Protein AF-A0A291T9F6-F1 (afdb_monomer)

Organism: NCBI:txid853

Secondary structure (DSSP, 8-state):
----------HHHHHHHHHHHHHHHHHHHHHHHHHS-----------S-SSSSS-------HHHHHHHHHHHHHTTGGGGSS-----HHHHHHHHHHHHHHHHHHHHHHHHHHHHHHHH-------------------------PBP---TTTS-S-----SHHHHHHHHHHHHHHHHHHHHHHTT---HHHHHHHHHHHHHHHHHHHHHHHTT----S-GGGGGGGBHHHHHHHHHHHHHHHHHHHHHHHHT-S-HHHHHHHHHHHHHHHGGGGGGS-HHHHHHHHHHHHHHHHHHH-

Radius of gyration: 32.36 Å; Cα contacts (8 Å, |Δi|>4): 191; chains: 1; bounding box: 63×80×89 Å

Foldseek 3Di:
DDDDDDDDDDPVVVVVLVVVVVVVVVVVVVVCCVVDPDDDDDDDDDDPPPPPPPDPDDDPDPVVVVVVVVVVVVVVVVVVPDDDDDDPVVVVVVVVVCCVPVVVVVVVVVVVVVVCVVPDDDDDDDDDDDDDDDDDDDDPPDVQPFDDADPVLLPDPPQDDALVSLQVCLVVLVVLLVVLVVCLVQDLQPVSNNSSLNNNVSSVVSNVVSVVNPHDRPDCPVVVLSRGPVSVQVSLLVSLVSNLVVLLVVLVPDDDLVVLQVSLVVSLVSCVVVVVVHDPVSVVSSVVSSVVSNVSSVD

Structure (mmCIF, N/CA/C/O backbone):
data_AF-A0A291T9F6-F1
#
_entry.id   AF-A0A291T9F6-F1
#
loop_
_atom_site.group_PDB
_atom_site.id
_atom_site.type_symbol
_atom_site.label_atom_id
_atom_site.label_alt_id
_atom_site.label_comp_id
_atom_site.label_asym_id
_atom_site.label_entity_id
_atom_site.label_seq_id
_atom_site.pdbx_PDB_ins_code
_atom_site.Cartn_x
_atom_site.Cartn_y
_atom_site.Cartn_z
_atom_site.occupancy
_atom_site.B_iso_or_equiv
_atom_site.auth_seq_id
_atom_site.auth_comp_id
_atom_site.auth_asym_id
_atom_site.auth_atom_id
_atom_site.pdbx_PDB_model_num
ATOM 1 N N . MET A 1 1 ? 27.509 -10.632 28.752 1.00 32.81 1 MET A N 1
ATOM 2 C CA . MET A 1 1 ? 26.623 -11.598 28.061 1.00 32.81 1 MET A CA 1
ATOM 3 C C . MET A 1 1 ? 25.246 -10.960 27.938 1.00 32.81 1 MET A C 1
ATOM 5 O O . MET A 1 1 ? 24.540 -10.896 28.931 1.00 32.81 1 MET A O 1
ATOM 9 N N . SER A 1 2 ? 24.908 -10.390 26.777 1.00 30.72 2 SER A N 1
ATOM 10 C CA . SER A 1 2 ? 23.603 -9.749 26.545 1.00 30.72 2 SER A CA 1
ATOM 11 C C . SER A 1 2 ? 22.837 -10.543 25.494 1.00 30.72 2 SER A C 1
ATOM 13 O O . SER A 1 2 ? 23.312 -10.746 24.377 1.00 30.72 2 SER A O 1
ATOM 15 N N . ASN A 1 3 ? 21.693 -11.072 25.912 1.00 32.09 3 ASN A N 1
ATOM 16 C CA . ASN A 1 3 ? 20.897 -12.059 25.200 1.00 32.09 3 ASN A CA 1
ATOM 17 C C . ASN A 1 3 ? 19.897 -11.319 24.288 1.00 32.09 3 ASN A C 1
ATOM 19 O O . ASN A 1 3 ? 18.849 -10.874 24.754 1.00 32.09 3 ASN A O 1
ATOM 23 N N . ARG A 1 4 ? 20.217 -11.142 22.997 1.00 33.34 4 ARG A N 1
ATOM 24 C CA . ARG A 1 4 ? 19.254 -10.628 22.003 1.00 33.34 4 ARG A CA 1
ATOM 25 C C . ARG A 1 4 ? 18.273 -11.740 21.641 1.00 33.34 4 ARG A C 1
ATOM 27 O O . ARG A 1 4 ? 18.600 -12.635 20.867 1.00 33.34 4 ARG A O 1
ATOM 34 N N . LYS A 1 5 ? 17.059 -11.676 22.187 1.00 34.59 5 LYS A N 1
ATOM 35 C CA . LYS A 1 5 ? 15.931 -12.479 21.704 1.00 34.59 5 LYS A CA 1
ATOM 36 C C . LYS A 1 5 ? 15.493 -11.929 20.346 1.00 34.59 5 LYS A C 1
ATOM 38 O O . LYS A 1 5 ? 15.009 -10.807 20.256 1.00 34.59 5 LYS A O 1
ATOM 43 N N . SER A 1 6 ? 15.695 -12.719 19.294 1.00 34.28 6 SER A N 1
ATOM 44 C CA . SER A 1 6 ? 15.151 -12.473 17.960 1.00 34.28 6 SER A CA 1
ATOM 45 C C . SER A 1 6 ? 13.622 -12.514 18.008 1.00 34.28 6 SER A C 1
ATOM 47 O O . SER A 1 6 ? 13.049 -13.531 18.408 1.00 34.28 6 SER A O 1
ATOM 49 N N . VAL A 1 7 ? 12.969 -11.437 17.581 1.00 39.59 7 VAL A N 1
ATOM 50 C CA . VAL A 1 7 ? 11.518 -11.397 17.374 1.00 39.59 7 VAL A CA 1
ATOM 51 C C . VAL A 1 7 ? 11.196 -12.306 16.187 1.00 39.59 7 VAL A C 1
ATOM 53 O O . VAL A 1 7 ? 11.646 -12.086 15.064 1.00 39.59 7 VAL A O 1
ATOM 56 N N . GLY A 1 8 ? 10.512 -13.413 16.467 1.00 36.56 8 GLY A N 1
ATOM 57 C CA . GLY A 1 8 ? 10.188 -14.438 15.484 1.00 36.56 8 GLY A CA 1
ATOM 58 C C . GLY A 1 8 ? 9.068 -13.985 14.555 1.00 36.56 8 GLY A C 1
ATOM 59 O O . GLY A 1 8 ? 7.906 -13.979 14.946 1.00 36.56 8 GLY A O 1
ATOM 60 N N . TYR A 1 9 ? 9.419 -13.680 13.307 1.00 44.88 9 TYR A N 1
ATOM 61 C CA . TYR A 1 9 ? 8.472 -13.540 12.203 1.00 44.88 9 TYR A CA 1
ATOM 62 C C . TYR A 1 9 ? 7.610 -14.806 12.047 1.00 44.88 9 TYR A C 1
ATOM 64 O O . TYR A 1 9 ? 8.097 -15.937 12.160 1.00 44.88 9 TYR A O 1
ATOM 72 N N . SER A 1 10 ? 6.319 -14.623 11.758 1.00 48.88 10 SER A N 1
ATOM 73 C CA . SER A 1 10 ? 5.355 -15.704 11.522 1.00 48.88 10 SER A CA 1
ATOM 74 C C . SER A 1 10 ? 5.827 -16.635 10.393 1.00 48.88 10 SER A C 1
ATOM 76 O O . SER A 1 10 ? 5.690 -16.339 9.204 1.00 48.88 10 SER A O 1
ATOM 78 N N . LYS A 1 11 ? 6.358 -17.812 10.765 1.00 45.53 11 LYS A N 1
ATOM 79 C CA . LYS A 1 11 ? 6.826 -18.882 9.854 1.00 45.53 11 LYS A CA 1
ATOM 80 C C . LYS A 1 11 ? 5.811 -19.255 8.765 1.00 45.53 11 LYS A C 1
ATOM 82 O O . LYS A 1 11 ? 6.211 -19.733 7.706 1.00 45.53 11 LYS A O 1
ATOM 87 N N . LYS A 1 12 ? 4.515 -19.029 9.008 1.00 40.22 12 LYS A N 1
ATOM 88 C CA . LYS A 1 12 ? 3.426 -19.379 8.086 1.00 40.22 12 LYS A CA 1
ATOM 89 C C . LYS A 1 12 ? 3.456 -18.555 6.789 1.00 40.22 12 LYS A C 1
ATOM 91 O O . LYS A 1 12 ? 3.168 -19.109 5.733 1.00 40.22 12 LYS A O 1
ATOM 96 N N . TYR A 1 13 ? 3.884 -17.290 6.832 1.00 43.53 13 TYR A N 1
ATOM 97 C CA . TYR A 1 13 ? 3.898 -16.414 5.649 1.00 43.53 13 TYR A CA 1
ATOM 98 C C . TYR A 1 13 ? 5.187 -16.492 4.838 1.00 43.53 13 TYR A C 1
ATOM 100 O O . TYR A 1 13 ? 5.120 -16.541 3.612 1.00 43.53 13 TYR A O 1
ATOM 108 N N . ALA A 1 14 ? 6.344 -16.661 5.487 1.00 48.78 14 ALA A N 1
ATOM 109 C CA . ALA A 1 14 ? 7.574 -17.025 4.779 1.00 48.78 14 ALA A CA 1
ATOM 110 C C . ALA A 1 14 ? 7.371 -18.300 3.939 1.00 48.78 14 ALA A C 1
ATOM 112 O O . ALA A 1 14 ? 7.944 -18.441 2.866 1.00 48.78 14 ALA A O 1
ATOM 113 N N . GLN A 1 15 ? 6.520 -19.223 4.396 1.00 42.22 15 GLN A N 1
ATOM 114 C CA . GLN A 1 15 ? 6.193 -20.455 3.685 1.00 42.22 15 GLN A CA 1
ATOM 115 C C . GLN A 1 15 ? 5.183 -20.256 2.537 1.00 42.22 15 GLN A C 1
ATOM 117 O O . GLN A 1 15 ? 5.317 -20.933 1.519 1.00 42.22 15 GLN A O 1
ATOM 122 N N . ALA A 1 16 ? 4.236 -19.317 2.662 1.00 42.31 16 ALA A N 1
ATOM 123 C CA . ALA A 1 16 ? 3.269 -18.966 1.615 1.00 42.31 16 ALA A CA 1
ATOM 124 C C . ALA A 1 16 ? 3.882 -18.096 0.497 1.00 42.31 16 ALA A C 1
ATOM 126 O O . ALA A 1 16 ? 3.656 -18.353 -0.681 1.00 42.31 16 ALA A O 1
ATOM 127 N N . MET A 1 17 ? 4.745 -17.132 0.837 1.00 47.38 17 MET A N 1
ATOM 128 C CA . MET A 1 17 ? 5.553 -16.415 -0.159 1.00 47.38 17 MET A CA 1
ATOM 129 C C . MET A 1 17 ? 6.528 -17.370 -0.846 1.00 47.38 17 MET A C 1
ATOM 131 O O . MET A 1 17 ? 6.585 -17.399 -2.067 1.00 47.38 17 MET A O 1
ATOM 135 N N . ARG A 1 18 ? 7.196 -18.263 -0.097 1.00 46.09 18 ARG A N 1
ATOM 136 C CA . ARG A 1 18 ? 8.013 -19.328 -0.702 1.00 46.09 18 ARG A CA 1
ATOM 137 C C . ARG A 1 18 ? 7.204 -20.277 -1.578 1.00 46.09 18 ARG A C 1
ATOM 139 O O . ARG A 1 18 ? 7.807 -20.868 -2.457 1.00 46.09 18 ARG A O 1
ATOM 146 N N . SER A 1 19 ? 5.905 -20.495 -1.361 1.00 39.97 19 SER A N 1
ATOM 147 C CA . SER A 1 19 ? 5.108 -21.377 -2.228 1.00 39.97 19 SER A CA 1
ATOM 148 C C . SER A 1 19 ? 4.647 -20.672 -3.503 1.00 39.97 19 SER A C 1
ATOM 150 O O . SER A 1 19 ? 4.639 -21.307 -4.556 1.00 39.97 19 SER A O 1
ATOM 152 N N . PHE A 1 20 ? 4.357 -19.370 -3.436 1.00 42.19 20 PHE A N 1
ATOM 153 C CA . PHE A 1 20 ? 4.064 -18.533 -4.603 1.00 42.19 20 PHE A CA 1
ATOM 154 C C . PHE A 1 20 ? 5.326 -18.285 -5.446 1.00 42.19 20 PHE A C 1
ATOM 156 O O . PHE A 1 20 ? 5.326 -18.470 -6.654 1.00 42.19 20 PHE A O 1
ATOM 163 N N . ASP A 1 21 ? 6.454 -17.998 -4.804 1.00 44.91 21 ASP A N 1
ATOM 164 C CA . ASP A 1 21 ? 7.756 -17.846 -5.458 1.00 44.91 21 ASP A CA 1
ATOM 165 C C . ASP A 1 21 ? 8.269 -19.191 -6.021 1.00 44.91 21 ASP A C 1
ATOM 167 O O . ASP A 1 21 ? 8.865 -19.279 -7.095 1.00 44.91 21 ASP A O 1
ATOM 171 N N . ARG A 1 22 ? 7.943 -20.313 -5.359 1.00 44.97 22 ARG A N 1
ATOM 172 C CA . ARG A 1 22 ? 8.247 -21.670 -5.851 1.00 44.97 22 ARG A CA 1
ATOM 173 C C . ARG A 1 22 ? 7.323 -22.126 -6.987 1.00 44.97 22 ARG A C 1
ATOM 175 O O . ARG A 1 22 ? 7.735 -22.955 -7.797 1.00 44.97 22 ARG A O 1
ATOM 182 N N . SER A 1 23 ? 6.097 -21.606 -7.079 1.00 38.00 23 SER A N 1
ATOM 183 C CA . SER A 1 23 ? 5.230 -21.831 -8.244 1.00 38.00 23 SER A CA 1
ATOM 184 C C . SER A 1 23 ? 5.693 -20.992 -9.440 1.00 38.00 23 SER A C 1
ATOM 186 O O . SER A 1 23 ? 5.748 -21.522 -10.547 1.00 38.00 23 SER A O 1
ATOM 188 N N . VAL A 1 24 ? 6.153 -19.759 -9.203 1.00 47.25 24 VAL A N 1
ATOM 189 C CA . VAL A 1 24 ? 6.764 -18.873 -10.208 1.00 47.25 24 VAL A CA 1
ATOM 190 C C . VAL A 1 24 ? 8.090 -19.434 -10.722 1.00 47.25 24 VAL A C 1
ATOM 192 O O . VAL A 1 24 ? 8.273 -19.553 -11.925 1.00 47.25 24 VAL A O 1
ATOM 195 N N . THR A 1 25 ? 8.993 -19.892 -9.854 1.00 48.06 25 THR A N 1
ATOM 196 C CA . THR A 1 25 ? 10.238 -20.548 -10.299 1.00 48.06 25 THR A CA 1
ATOM 197 C C . THR A 1 25 ? 9.986 -21.862 -11.040 1.00 48.06 25 THR A C 1
ATOM 199 O O . THR A 1 25 ? 10.778 -22.240 -11.898 1.00 48.06 25 THR A O 1
ATOM 202 N N . ARG A 1 26 ? 8.887 -22.582 -10.769 1.00 46.06 26 ARG A N 1
ATOM 203 C CA . ARG A 1 26 ? 8.502 -23.764 -11.562 1.00 46.06 26 ARG A CA 1
ATOM 204 C C . ARG A 1 26 ? 7.979 -23.385 -12.943 1.00 46.06 26 ARG A C 1
ATOM 206 O O . ARG A 1 26 ? 8.319 -24.078 -13.896 1.00 46.06 26 ARG A O 1
ATOM 213 N N . THR A 1 27 ? 7.201 -22.312 -13.074 1.00 47.72 27 THR A N 1
ATOM 214 C CA . THR A 1 27 ? 6.701 -21.857 -14.379 1.00 47.72 27 THR A CA 1
ATOM 215 C C . THR A 1 27 ? 7.793 -21.188 -15.204 1.00 47.72 27 THR A C 1
ATOM 217 O O . THR A 1 27 ? 7.903 -21.494 -16.387 1.00 47.72 27 THR A O 1
ATOM 220 N N . THR A 1 28 ? 8.671 -20.380 -14.607 1.00 46.59 28 THR A N 1
ATOM 221 C CA . THR A 1 28 ? 9.828 -19.805 -15.312 1.00 46.59 28 THR A CA 1
ATOM 222 C C . THR A 1 28 ? 10.814 -20.889 -15.735 1.00 46.59 28 THR A C 1
ATOM 224 O O . THR A 1 28 ? 11.205 -20.916 -16.895 1.00 46.59 28 THR A O 1
ATOM 227 N N . ASN A 1 29 ? 11.134 -21.869 -14.881 1.00 43.53 29 ASN A N 1
ATOM 228 C CA . ASN A 1 29 ? 11.984 -22.997 -15.283 1.00 43.53 29 ASN A CA 1
ATOM 229 C C . ASN A 1 29 ? 11.313 -23.924 -16.311 1.00 43.53 29 ASN A C 1
ATOM 231 O O . ASN A 1 29 ? 12.016 -24.510 -17.132 1.00 43.53 29 ASN A O 1
ATOM 235 N N . ALA A 1 30 ? 9.983 -24.076 -16.292 1.00 46.09 30 ALA A N 1
ATOM 236 C CA . ALA A 1 30 ? 9.250 -24.858 -17.291 1.00 46.09 30 ALA A CA 1
ATOM 237 C C . ALA A 1 30 ? 9.203 -24.153 -18.653 1.00 46.09 30 ALA A C 1
ATOM 239 O O . ALA A 1 30 ? 9.422 -24.802 -19.671 1.00 46.09 30 ALA A O 1
ATOM 240 N N . VAL A 1 31 ? 8.995 -22.834 -18.676 1.00 47.09 31 VAL A N 1
ATOM 241 C CA . VAL A 1 31 ? 9.019 -22.021 -19.902 1.00 47.09 31 VAL A CA 1
ATOM 242 C C . VAL A 1 31 ? 10.440 -21.921 -20.451 1.00 47.09 31 VAL A C 1
ATOM 244 O O . VAL A 1 31 ? 10.635 -22.131 -21.642 1.00 47.09 31 VAL A O 1
ATOM 247 N N . SER A 1 32 ? 11.449 -21.724 -19.600 1.00 44.03 32 SER A N 1
ATOM 248 C CA . SER A 1 32 ? 12.857 -21.755 -20.008 1.00 44.03 32 SER A CA 1
ATOM 249 C C . SER A 1 32 ? 13.277 -23.138 -20.516 1.00 44.03 32 SER A C 1
ATOM 251 O O . SER A 1 32 ? 13.991 -23.230 -21.505 1.00 44.03 32 SER A O 1
ATOM 253 N N . ARG A 1 33 ? 12.795 -24.242 -19.925 1.00 45.50 33 ARG A N 1
ATOM 254 C CA . ARG A 1 33 ? 13.038 -25.598 -20.457 1.00 45.50 33 ARG A CA 1
ATOM 255 C C . ARG A 1 33 ? 12.290 -25.890 -21.758 1.00 45.50 33 ARG A C 1
ATOM 257 O O . ARG A 1 33 ? 12.830 -26.613 -22.587 1.00 45.50 33 ARG A O 1
ATOM 264 N N . ALA A 1 34 ? 11.081 -25.360 -21.933 1.00 48.44 34 ALA A N 1
ATOM 265 C CA . ALA A 1 34 ? 10.293 -25.528 -23.153 1.00 48.44 34 ALA A CA 1
ATOM 266 C C . ALA A 1 34 ? 10.816 -24.658 -24.310 1.00 48.44 34 ALA A C 1
ATOM 268 O O . ALA A 1 34 ? 10.765 -25.085 -25.458 1.00 48.44 34 ALA A O 1
ATOM 269 N N . ALA A 1 35 ? 11.362 -23.475 -24.011 1.00 47.47 35 ALA A N 1
ATOM 270 C CA . ALA A 1 35 ? 11.955 -22.568 -24.994 1.00 47.47 35 ALA A CA 1
ATOM 271 C C . ALA A 1 35 ? 13.423 -22.899 -25.332 1.00 47.47 35 ALA A C 1
ATOM 273 O O . ALA A 1 35 ? 13.875 -22.567 -26.423 1.00 47.47 35 ALA A O 1
ATOM 274 N N . PHE A 1 36 ? 14.161 -23.562 -24.430 1.00 47.88 36 PHE A N 1
ATOM 275 C CA . PHE A 1 36 ? 15.601 -23.842 -24.580 1.00 47.88 36 PHE A CA 1
ATOM 276 C C . PHE A 1 36 ? 15.967 -25.331 -24.416 1.00 47.88 36 PHE A C 1
ATOM 278 O O . PHE A 1 36 ? 17.047 -25.680 -23.932 1.00 47.88 36 PHE A O 1
ATOM 285 N N . GLY A 1 37 ? 15.071 -26.242 -24.800 1.00 35.97 37 GLY A N 1
ATOM 286 C CA . GLY A 1 37 ? 15.359 -27.676 -24.819 1.00 35.97 37 GLY A CA 1
ATOM 287 C C . GLY A 1 37 ? 16.467 -28.037 -25.821 1.00 35.97 37 GLY A C 1
ATOM 288 O O . GLY A 1 37 ? 16.267 -27.879 -27.018 1.00 35.97 37 GLY A O 1
ATOM 289 N N . GLN A 1 38 ? 17.566 -28.610 -25.300 1.00 37.59 38 GLN A N 1
ATOM 290 C CA . GLN A 1 38 ? 18.834 -29.043 -25.940 1.00 37.59 38 GLN A CA 1
ATOM 291 C C . GLN A 1 38 ? 19.902 -27.931 -26.047 1.00 37.59 38 GLN A C 1
ATOM 293 O O . GLN A 1 38 ? 19.676 -26.905 -26.659 1.00 37.59 38 GLN A O 1
ATOM 298 N N . THR A 1 39 ? 21.122 -28.034 -25.502 1.00 32.03 39 THR A N 1
ATOM 299 C CA . THR A 1 39 ? 22.017 -29.185 -25.276 1.00 32.03 39 THR A CA 1
ATOM 300 C C . THR A 1 39 ? 22.958 -28.929 -24.084 1.00 32.03 39 THR A C 1
ATOM 302 O O . THR A 1 39 ? 23.381 -27.807 -23.821 1.00 32.03 39 THR A O 1
ATOM 305 N N . LYS A 1 40 ? 23.345 -30.005 -23.384 1.00 43.84 40 LYS A N 1
ATOM 306 C CA . LYS A 1 40 ? 24.451 -30.020 -22.412 1.00 43.84 40 LYS A CA 1
ATOM 307 C C . LYS A 1 40 ? 25.773 -29.602 -23.072 1.00 43.84 40 LYS A C 1
ATOM 309 O O . LYS A 1 40 ? 26.217 -30.274 -23.999 1.00 43.84 40 LYS A O 1
ATOM 314 N N . ARG A 1 41 ? 26.492 -28.648 -22.474 1.00 30.78 41 ARG A N 1
ATOM 315 C CA . ARG A 1 41 ? 27.963 -28.686 -22.386 1.00 30.78 41 ARG A CA 1
ATOM 316 C C . ARG A 1 41 ? 28.438 -27.783 -21.251 1.00 30.78 41 ARG A C 1
ATOM 318 O O . ARG A 1 41 ? 28.181 -26.586 -21.257 1.00 30.78 41 ARG A O 1
ATOM 325 N N . GLY A 1 42 ? 29.095 -28.376 -20.258 1.00 41.31 42 GLY A N 1
ATOM 326 C CA . GLY A 1 42 ? 29.762 -27.620 -19.207 1.00 41.31 42 GLY A CA 1
ATOM 327 C C . GLY A 1 42 ? 30.946 -26.842 -19.772 1.00 41.31 42 GLY A C 1
ATOM 328 O O . GLY A 1 42 ? 31.688 -27.375 -20.597 1.00 41.31 42 GLY A O 1
ATOM 329 N N . ARG A 1 43 ? 31.135 -25.601 -19.313 1.00 29.77 43 ARG A N 1
ATOM 330 C CA . ARG A 1 43 ? 32.436 -24.931 -19.341 1.00 29.77 43 ARG A CA 1
ATOM 331 C C . ARG A 1 43 ? 32.489 -23.788 -18.322 1.00 29.77 43 ARG A C 1
ATOM 333 O O . ARG A 1 43 ? 31.751 -22.820 -18.413 1.00 29.77 43 ARG A O 1
ATOM 340 N N . THR A 1 44 ? 33.330 -24.024 -17.323 1.00 31.39 44 THR A N 1
ATOM 341 C CA . THR A 1 44 ? 34.298 -23.136 -16.666 1.00 31.39 44 THR A CA 1
ATOM 342 C C . THR A 1 44 ? 34.014 -21.629 -16.605 1.00 31.39 44 THR A C 1
ATOM 344 O O . THR A 1 44 ? 33.983 -20.947 -17.624 1.00 31.39 44 THR A O 1
ATOM 347 N N . ARG A 1 45 ? 33.960 -21.118 -15.363 1.00 36.88 45 ARG A N 1
ATOM 348 C CA . ARG A 1 45 ? 34.206 -19.718 -14.972 1.00 36.88 45 ARG A CA 1
ATOM 349 C C . ARG A 1 45 ? 35.377 -19.135 -15.778 1.00 36.88 45 ARG A C 1
ATOM 351 O O . ARG A 1 45 ? 36.483 -19.664 -15.695 1.00 36.88 45 ARG A O 1
ATOM 358 N N . GLN A 1 46 ? 35.140 -18.046 -16.501 1.00 33.62 46 GLN A N 1
ATOM 359 C CA . GLN A 1 46 ? 36.191 -17.157 -16.990 1.00 33.62 46 GLN A CA 1
ATOM 360 C C . GLN A 1 46 ? 35.892 -15.737 -16.517 1.00 33.62 46 GLN A C 1
ATOM 362 O O . GLN A 1 46 ? 34.783 -15.233 -16.696 1.00 33.62 46 GLN A O 1
ATOM 367 N N . ASP A 1 47 ? 36.898 -15.147 -15.875 1.00 29.22 47 ASP A N 1
ATOM 368 C CA . ASP A 1 47 ? 36.969 -13.753 -15.460 1.00 29.22 47 ASP A CA 1
ATOM 369 C C . ASP A 1 47 ? 36.754 -12.806 -16.647 1.00 29.22 47 ASP A C 1
ATOM 371 O O . ASP A 1 47 ? 37.509 -12.805 -17.620 1.00 29.22 47 ASP A O 1
ATOM 375 N N . LEU A 1 48 ? 35.740 -11.951 -16.535 1.00 34.72 48 LEU A N 1
ATOM 376 C CA . LEU A 1 48 ? 35.535 -10.784 -17.390 1.00 34.72 48 LEU A CA 1
ATOM 377 C C . LEU A 1 48 ? 36.260 -9.579 -16.776 1.00 34.72 48 LEU A C 1
ATOM 379 O O . LEU A 1 48 ? 35.639 -8.647 -16.279 1.00 34.72 48 LEU A O 1
ATOM 383 N N . SER A 1 49 ? 37.592 -9.600 -16.797 1.00 31.53 49 SER A N 1
ATOM 384 C CA . SER A 1 49 ? 38.417 -8.423 -16.474 1.00 31.53 49 SER A CA 1
ATOM 385 C C . SER A 1 49 ? 39.392 -8.032 -17.591 1.00 31.53 49 SER A C 1
ATOM 387 O O . SER A 1 49 ? 40.160 -7.091 -17.431 1.00 31.53 49 SER A O 1
ATOM 389 N N . ALA A 1 50 ? 39.326 -8.677 -18.763 1.00 32.88 50 ALA A N 1
ATOM 390 C CA . ALA A 1 50 ? 40.293 -8.471 -19.850 1.00 32.88 50 ALA A CA 1
ATOM 391 C C . ALA A 1 50 ? 39.684 -8.071 -21.212 1.00 32.88 50 ALA A C 1
ATOM 393 O O . ALA A 1 50 ? 40.342 -8.207 -22.239 1.00 32.88 50 ALA A O 1
ATOM 394 N N . ALA A 1 51 ? 38.445 -7.562 -21.252 1.00 33.06 51 ALA A N 1
ATOM 395 C CA . ALA A 1 51 ? 37.783 -7.154 -22.503 1.00 33.06 51 ALA A CA 1
ATOM 396 C C . ALA A 1 51 ? 37.175 -5.736 -22.466 1.00 33.06 51 ALA A C 1
ATOM 398 O O . ALA A 1 51 ? 36.231 -5.447 -23.193 1.00 33.06 51 ALA A O 1
ATOM 399 N N . SER A 1 52 ? 37.727 -4.836 -21.644 1.00 33.25 52 SER A N 1
ATOM 400 C CA . SER A 1 52 ? 37.324 -3.418 -21.565 1.00 33.25 52 SER A CA 1
ATOM 401 C C . SER A 1 52 ? 38.395 -2.466 -22.123 1.00 33.25 52 SER A C 1
ATOM 403 O O . SER A 1 52 ? 38.594 -1.375 -21.599 1.00 33.25 52 SER A O 1
ATOM 405 N N . GLY A 1 53 ? 39.139 -2.896 -23.148 1.00 33.53 53 GLY A N 1
ATOM 406 C CA . GLY A 1 53 ? 40.318 -2.165 -23.634 1.00 33.53 53 GLY A CA 1
ATOM 407 C C . GLY A 1 53 ? 40.268 -1.647 -25.071 1.00 33.53 53 GLY A C 1
ATOM 408 O O . GLY A 1 53 ? 41.262 -1.077 -25.505 1.00 33.53 53 GLY A O 1
ATOM 409 N N . ASN A 1 54 ? 39.197 -1.867 -25.850 1.00 38.09 54 ASN A N 1
ATOM 410 C CA . ASN A 1 54 ? 39.295 -1.603 -27.296 1.00 38.09 54 ASN A CA 1
ATOM 411 C C . ASN A 1 54 ? 38.015 -1.153 -28.024 1.00 38.09 54 ASN A C 1
ATOM 413 O O . ASN A 1 54 ? 37.809 -1.500 -29.183 1.00 38.09 54 ASN A O 1
ATOM 417 N N . LEU A 1 55 ? 37.170 -0.343 -27.381 1.00 35.59 55 LEU A N 1
ATOM 418 C CA . LEU A 1 55 ? 36.120 0.399 -28.096 1.00 35.59 55 LEU A CA 1
ATOM 419 C C . LEU A 1 55 ? 36.044 1.868 -27.652 1.00 35.59 55 LEU A C 1
ATOM 421 O O . LEU A 1 55 ? 34.974 2.437 -27.492 1.00 35.59 55 LEU A O 1
ATOM 425 N N . GLU A 1 56 ? 37.202 2.493 -27.471 1.00 39.12 56 GLU A N 1
ATOM 426 C CA . GLU A 1 56 ? 37.332 3.949 -27.420 1.00 39.12 56 GLU A CA 1
ATOM 427 C C . GLU A 1 56 ? 38.359 4.366 -28.464 1.00 39.12 56 GLU A C 1
ATOM 429 O O . GLU A 1 56 ? 39.549 4.474 -28.182 1.00 39.12 56 GLU A O 1
ATOM 434 N N . ARG A 1 57 ? 37.910 4.541 -29.708 1.00 40.34 57 ARG A N 1
ATOM 435 C CA . ARG A 1 57 ? 38.611 5.319 -30.738 1.00 40.34 57 ARG A CA 1
ATOM 436 C C . ARG A 1 57 ? 37.719 5.433 -31.964 1.00 40.34 57 ARG A C 1
ATOM 438 O O . ARG A 1 57 ? 37.779 4.586 -32.834 1.00 40.34 57 ARG A O 1
ATOM 445 N N . THR A 1 58 ? 36.893 6.474 -31.982 1.00 40.75 58 THR A N 1
ATOM 446 C CA . THR A 1 58 ? 36.704 7.406 -33.114 1.00 40.75 58 THR A CA 1
ATOM 447 C C . THR A 1 58 ? 35.668 8.456 -32.702 1.00 40.75 58 THR A C 1
ATOM 449 O O . THR A 1 58 ? 34.551 8.487 -33.207 1.00 40.75 58 THR A O 1
ATOM 452 N N . SER A 1 59 ? 36.018 9.332 -31.763 1.00 40.00 59 SER A N 1
ATOM 453 C CA . SER A 1 59 ? 35.328 10.616 -31.617 1.00 40.00 59 SER A CA 1
ATOM 454 C C . SER A 1 59 ? 36.387 11.705 -31.699 1.00 40.00 59 SER A C 1
ATOM 456 O O . SER A 1 59 ? 37.242 11.810 -30.816 1.00 40.00 59 SER A O 1
ATOM 458 N N . LEU A 1 60 ? 36.380 12.455 -32.803 1.00 43.66 60 LEU A N 1
ATOM 459 C CA . LEU A 1 60 ? 37.265 13.597 -33.018 1.00 43.66 60 LEU A CA 1
ATOM 460 C C . LEU A 1 60 ? 37.110 14.556 -31.832 1.00 43.66 60 LEU A C 1
ATOM 462 O O . LEU A 1 60 ? 36.004 14.957 -31.474 1.00 43.66 60 LEU A O 1
ATOM 466 N N . THR A 1 61 ? 38.225 14.869 -31.181 1.00 54.22 61 THR A N 1
ATOM 467 C CA . THR A 1 61 ? 38.231 15.710 -29.981 1.00 54.22 61 THR A CA 1
ATOM 468 C C . THR A 1 61 ? 37.847 17.143 -30.346 1.00 54.22 61 THR A C 1
ATOM 470 O O . THR A 1 61 ? 38.212 17.630 -31.414 1.00 54.22 61 THR A O 1
ATOM 473 N N . ASN A 1 62 ? 37.145 17.846 -29.448 1.00 52.00 62 ASN A N 1
ATOM 474 C CA . ASN A 1 62 ? 36.620 19.211 -29.646 1.00 52.00 62 ASN A CA 1
ATOM 475 C C . ASN A 1 62 ? 37.629 20.222 -30.235 1.00 52.00 62 ASN A C 1
ATOM 477 O O . ASN A 1 62 ? 37.230 21.194 -30.866 1.00 52.00 62 ASN A O 1
ATOM 481 N N . LYS A 1 63 ? 38.939 19.982 -30.097 1.00 49.28 63 LYS A N 1
ATOM 482 C CA . LYS A 1 63 ? 40.001 20.807 -30.693 1.00 49.28 63 LYS A CA 1
ATOM 483 C C . LYS A 1 63 ? 40.105 20.658 -32.223 1.00 49.28 63 LYS A C 1
ATOM 485 O O . LYS A 1 63 ? 40.419 21.631 -32.899 1.00 49.28 63 LYS A O 1
ATOM 490 N N . GLN A 1 64 ? 39.793 19.484 -32.777 1.00 51.03 64 GLN A N 1
ATOM 491 C CA . GLN A 1 64 ? 39.762 19.233 -34.226 1.00 51.03 64 GLN A CA 1
ATOM 492 C C . GLN A 1 64 ? 38.494 19.795 -34.888 1.00 51.03 64 GLN A C 1
ATOM 494 O O . GLN A 1 64 ? 38.552 20.248 -36.029 1.00 51.03 64 GLN A O 1
ATOM 499 N N . LEU A 1 65 ? 37.379 19.856 -34.150 1.00 52.28 65 LEU A N 1
ATOM 500 C CA . LEU A 1 65 ? 36.142 20.499 -34.606 1.00 52.28 65 LEU A CA 1
ATOM 501 C C . LEU A 1 65 ? 36.313 22.028 -34.708 1.00 52.28 65 LEU A C 1
ATOM 503 O O . LEU A 1 65 ? 35.953 22.627 -35.719 1.00 52.28 65 LEU A O 1
ATOM 507 N N . ILE A 1 66 ? 36.954 22.648 -33.708 1.00 52.16 66 ILE A N 1
ATOM 508 C CA . ILE A 1 66 ? 37.228 24.096 -33.677 1.00 52.16 66 ILE A CA 1
ATOM 509 C C . ILE A 1 66 ? 38.193 24.510 -34.798 1.00 52.16 66 ILE A C 1
ATOM 511 O O . ILE A 1 66 ? 37.960 25.523 -35.452 1.00 52.16 66 ILE A O 1
ATOM 515 N N . ALA A 1 67 ? 39.223 23.706 -35.090 1.00 48.38 67 ALA A N 1
ATOM 516 C CA . ALA A 1 67 ? 40.138 23.977 -36.200 1.00 48.38 67 ALA A CA 1
ATOM 517 C C . ALA A 1 67 ? 39.426 23.983 -37.571 1.00 48.38 67 ALA A C 1
ATOM 519 O O . ALA A 1 67 ? 39.750 24.812 -38.418 1.00 48.38 67 ALA A O 1
ATOM 520 N N . SER A 1 68 ? 38.414 23.129 -37.776 1.00 51.12 68 SER A N 1
ATOM 521 C CA . SER A 1 68 ? 37.626 23.116 -39.022 1.00 51.12 68 SER A CA 1
ATOM 522 C C . SER A 1 68 ? 36.671 24.313 -39.153 1.00 51.12 68 SER A C 1
ATOM 524 O O . SER A 1 68 ? 36.528 24.868 -40.242 1.00 51.12 68 SER A O 1
ATOM 526 N N . CYS A 1 69 ? 36.089 24.782 -38.042 1.00 50.91 69 CYS A N 1
ATOM 527 C CA . CYS A 1 69 ? 35.211 25.956 -38.032 1.00 50.91 69 CYS A CA 1
ATOM 528 C C . CYS A 1 69 ? 35.972 27.267 -38.294 1.00 50.91 69 CYS A C 1
ATOM 530 O O . CYS A 1 69 ? 35.432 28.171 -38.926 1.00 50.91 69 CYS A O 1
ATOM 532 N N . VAL A 1 70 ? 37.232 27.369 -37.857 1.00 51.50 70 VAL A N 1
ATOM 533 C CA . VAL A 1 70 ? 38.064 28.562 -38.093 1.00 51.50 70 VAL A CA 1
ATOM 534 C C . VAL A 1 70 ? 38.506 28.657 -39.560 1.00 51.50 70 VAL A C 1
ATOM 536 O O . VAL A 1 70 ? 38.492 29.746 -40.126 1.00 51.50 70 VAL A O 1
ATOM 539 N N . VAL A 1 71 ? 38.807 27.534 -40.223 1.00 50.06 71 VAL A N 1
ATOM 540 C CA . VAL A 1 71 ? 39.173 27.524 -41.655 1.00 50.06 71 VAL A CA 1
ATOM 541 C C . VAL A 1 71 ? 37.973 27.862 -42.558 1.00 50.06 71 VAL A C 1
ATOM 543 O O . VAL A 1 71 ? 38.146 28.521 -43.580 1.00 50.06 71 VAL A O 1
ATOM 546 N N . GLY A 1 72 ? 36.747 27.501 -42.157 1.00 48.00 72 GLY A N 1
ATOM 547 C CA . GLY A 1 72 ? 35.519 27.849 -42.889 1.00 48.00 72 GLY A CA 1
ATOM 548 C C . GLY A 1 72 ? 35.068 29.311 -42.747 1.00 48.00 72 GLY A C 1
ATOM 549 O O . GLY A 1 72 ? 34.391 29.825 -43.634 1.00 48.00 72 GLY A O 1
ATOM 550 N N . ALA A 1 73 ? 35.459 29.999 -41.669 1.00 47.66 73 ALA A N 1
ATOM 551 C CA . ALA A 1 73 ? 35.054 31.385 -41.404 1.00 47.66 73 ALA A CA 1
ATOM 552 C C . ALA A 1 73 ? 35.990 32.445 -42.019 1.00 47.66 73 ALA A C 1
ATOM 554 O O . ALA A 1 73 ? 35.587 33.596 -42.172 1.00 47.66 73 ALA A O 1
ATOM 555 N N . ILE A 1 74 ? 37.227 32.080 -42.378 1.00 49.19 74 ILE A N 1
ATOM 556 C CA . ILE A 1 74 ? 38.235 33.037 -42.874 1.00 49.19 74 ILE A CA 1
ATOM 557 C C . ILE A 1 74 ? 38.178 33.210 -44.403 1.00 49.19 74 ILE A C 1
ATOM 559 O O . ILE A 1 74 ? 38.600 34.238 -44.925 1.00 49.19 74 ILE A O 1
ATOM 563 N N . LEU A 1 75 ? 37.606 32.260 -45.149 1.00 47.69 75 LEU A N 1
ATOM 564 C CA . LEU A 1 75 ? 37.563 32.371 -46.612 1.00 47.69 75 LEU A CA 1
ATOM 565 C C . LEU A 1 75 ? 36.604 33.460 -47.150 1.00 47.69 75 LEU A C 1
ATOM 567 O O . LEU A 1 75 ? 36.956 34.088 -48.146 1.00 47.69 75 LEU A O 1
ATOM 571 N N . PRO A 1 76 ? 35.457 33.774 -46.511 1.00 50.56 76 PRO A N 1
ATOM 572 C CA . PRO A 1 76 ? 34.601 34.868 -46.979 1.00 50.56 76 PRO A CA 1
ATOM 573 C C . PRO A 1 76 ? 35.108 36.269 -46.602 1.00 50.56 76 PRO A C 1
ATOM 575 O O . PRO A 1 76 ? 34.779 37.238 -47.282 1.00 50.56 76 PRO A O 1
ATOM 578 N N . THR A 1 77 ? 35.907 36.413 -45.537 1.00 47.41 77 THR A N 1
ATOM 579 C CA . THR A 1 77 ? 36.355 37.737 -45.059 1.00 47.41 77 THR A CA 1
ATOM 580 C C . THR A 1 77 ? 37.543 38.293 -45.842 1.00 47.41 77 THR A C 1
ATOM 582 O O . THR A 1 77 ? 37.753 39.505 -45.848 1.00 47.41 77 THR A O 1
ATOM 585 N N . MET A 1 78 ? 38.267 37.450 -46.586 1.00 47.53 78 MET A N 1
ATOM 586 C CA . MET A 1 78 ? 39.373 37.891 -47.445 1.00 47.53 78 MET A CA 1
ATOM 587 C C . MET A 1 78 ? 38.913 38.478 -48.793 1.00 47.53 78 MET A C 1
ATOM 589 O O . MET A 1 78 ? 39.721 39.084 -49.489 1.00 47.53 78 MET A O 1
ATOM 593 N N . CYS A 1 79 ? 37.625 38.390 -49.149 1.00 45.75 79 CYS A N 1
ATOM 594 C CA . CYS A 1 79 ? 37.079 39.053 -50.345 1.00 45.75 79 CYS A CA 1
ATOM 595 C C . CYS A 1 79 ? 36.689 40.528 -50.130 1.00 45.75 79 CYS A C 1
ATOM 597 O O . CYS A 1 79 ? 36.292 41.183 -51.089 1.00 45.75 79 CYS A O 1
ATOM 599 N N . LEU A 1 80 ? 36.814 41.072 -48.912 1.00 50.56 80 LEU A N 1
ATOM 600 C CA . LEU A 1 80 ? 36.501 42.481 -48.619 1.00 50.56 80 LEU A CA 1
ATOM 601 C C . LEU A 1 80 ? 37.729 43.403 -48.543 1.00 50.56 80 LEU A C 1
ATOM 603 O O . LEU A 1 80 ? 37.570 44.615 -48.435 1.00 50.56 80 LEU A O 1
ATOM 607 N N . VAL A 1 81 ? 38.948 42.870 -48.661 1.00 50.25 81 VAL A N 1
ATOM 608 C CA . VAL A 1 81 ? 40.183 43.672 -48.746 1.00 50.25 81 VAL A CA 1
ATOM 609 C C . VAL A 1 81 ? 40.757 43.532 -50.153 1.00 50.25 81 VAL A C 1
ATOM 611 O O . VAL A 1 81 ? 41.793 42.922 -50.392 1.00 50.25 81 VAL A O 1
ATOM 614 N N . GLY A 1 82 ? 40.008 44.055 -51.117 1.00 41.81 82 GLY A N 1
ATOM 615 C CA . GLY A 1 82 ? 40.311 43.947 -52.538 1.00 41.81 82 GLY A CA 1
ATOM 616 C C . GLY A 1 82 ? 39.648 45.060 -53.334 1.00 41.81 82 GLY A C 1
ATOM 617 O O . GLY A 1 82 ? 38.848 44.779 -54.207 1.00 41.81 82 GLY A O 1
ATOM 618 N N . LYS A 1 83 ? 39.981 46.303 -52.970 1.00 40.72 83 LYS A N 1
ATOM 619 C CA . LYS A 1 83 ? 40.216 47.440 -53.871 1.00 40.72 83 LYS A CA 1
ATOM 620 C C . LYS A 1 83 ? 39.169 47.720 -54.969 1.00 40.72 83 LYS A C 1
ATOM 622 O O . LYS A 1 83 ? 39.105 47.031 -55.975 1.00 40.72 83 LYS A O 1
ATOM 627 N N . ASP A 1 84 ? 38.472 48.841 -54.778 1.00 45.28 84 ASP A N 1
ATOM 628 C CA . ASP A 1 84 ? 38.076 49.831 -55.790 1.00 45.28 84 ASP A CA 1
ATOM 629 C C . ASP A 1 84 ? 37.670 49.310 -57.181 1.00 45.28 84 ASP A C 1
ATOM 631 O O . ASP A 1 84 ? 38.521 49.117 -58.046 1.00 45.28 84 ASP A O 1
ATOM 635 N N . ALA A 1 85 ? 36.358 49.194 -57.420 1.00 46.44 85 ALA A N 1
ATOM 636 C CA . ALA A 1 85 ? 35.638 49.779 -58.565 1.00 46.44 85 ALA A CA 1
ATOM 637 C C . ALA A 1 85 ? 34.342 49.007 -58.883 1.00 46.44 85 ALA A C 1
ATOM 639 O O . ALA A 1 85 ? 34.333 47.791 -59.025 1.00 46.44 85 ALA A O 1
ATOM 640 N N . ALA A 1 86 ? 33.259 49.779 -58.999 1.00 48.78 86 ALA A N 1
ATOM 641 C CA . ALA A 1 86 ? 32.020 49.568 -59.753 1.00 48.78 86 ALA A CA 1
ATOM 642 C C . ALA A 1 86 ? 31.705 48.168 -60.337 1.00 48.78 86 ALA A C 1
ATOM 644 O O . ALA A 1 86 ? 32.404 47.676 -61.216 1.00 48.78 86 ALA A O 1
ATOM 645 N N . THR A 1 87 ? 30.549 47.605 -59.959 1.00 49.28 87 THR A N 1
ATOM 646 C CA . THR A 1 87 ? 29.442 47.177 -60.857 1.00 49.28 87 THR A CA 1
ATOM 647 C C . THR A 1 87 ? 28.364 46.446 -60.039 1.00 49.28 87 THR A C 1
ATOM 649 O O . THR A 1 87 ? 28.662 45.537 -59.263 1.00 49.28 87 THR A O 1
ATOM 652 N N . GLU A 1 88 ? 27.094 46.831 -60.211 1.00 54.31 88 GLU A N 1
ATOM 653 C CA . GLU A 1 88 ? 25.932 46.322 -59.450 1.00 54.31 88 GLU A CA 1
ATOM 654 C C . GLU A 1 88 ? 25.700 44.799 -59.557 1.00 54.31 88 GLU A C 1
ATOM 656 O O . GLU A 1 88 ? 25.004 44.205 -58.736 1.00 54.31 88 GLU A O 1
ATOM 661 N N . THR A 1 89 ? 26.338 44.127 -60.516 1.00 55.00 89 THR A N 1
ATOM 662 C CA . THR A 1 89 ? 26.239 42.676 -60.727 1.00 55.00 89 THR A CA 1
ATOM 663 C C . THR A 1 89 ? 27.039 41.851 -59.711 1.00 55.00 89 THR A C 1
ATOM 665 O O . THR A 1 89 ? 26.690 40.700 -59.446 1.00 55.00 89 THR A O 1
ATOM 668 N N . THR A 1 90 ? 28.060 42.431 -59.073 1.00 55.88 90 THR A N 1
ATOM 669 C CA . THR A 1 90 ? 28.929 41.730 -58.107 1.00 55.88 90 THR A CA 1
ATOM 670 C C . THR A 1 90 ? 28.247 41.560 -56.741 1.00 55.88 90 THR A C 1
ATOM 672 O O . THR A 1 90 ? 28.390 40.522 -56.094 1.00 55.88 90 THR A O 1
ATOM 675 N N . GLY A 1 91 ? 27.422 42.529 -56.326 1.00 57.34 91 GLY A N 1
ATOM 676 C CA . GLY A 1 91 ? 26.678 42.466 -55.061 1.00 57.34 91 GLY A CA 1
ATOM 677 C C . GLY A 1 91 ? 25.584 41.393 -55.053 1.00 57.34 91 GLY A C 1
ATOM 678 O O . GLY A 1 91 ? 25.410 40.687 -54.059 1.00 57.34 91 GLY A O 1
ATOM 679 N N . MET A 1 92 ? 24.889 41.206 -56.181 1.00 61.69 92 MET A N 1
ATOM 680 C CA . MET A 1 92 ? 23.846 40.181 -56.306 1.00 61.69 92 MET A CA 1
ATOM 681 C C . MET A 1 92 ? 24.438 38.763 -56.293 1.00 61.69 92 MET A C 1
ATOM 683 O O . MET A 1 92 ? 23.876 37.861 -55.679 1.00 61.69 92 MET A O 1
ATOM 687 N N . LEU A 1 93 ? 25.614 38.575 -56.899 1.00 59.28 93 LEU A N 1
ATOM 688 C CA . LEU A 1 93 ? 26.332 37.297 -56.914 1.00 59.28 93 LEU A CA 1
ATOM 689 C C . LEU A 1 93 ? 26.878 36.931 -55.520 1.00 59.28 93 LEU A C 1
ATOM 691 O O . LEU A 1 93 ? 26.784 35.775 -55.106 1.00 59.28 93 LEU A O 1
ATOM 695 N N . LEU A 1 94 ? 27.351 37.924 -54.757 1.00 62.00 94 LEU A N 1
ATOM 696 C CA . LEU A 1 94 ? 27.741 37.760 -53.352 1.00 62.00 94 LEU A CA 1
ATOM 697 C C . LEU A 1 94 ? 26.549 37.418 -52.446 1.00 62.00 94 LEU A C 1
ATOM 699 O O . LEU A 1 94 ? 26.681 36.562 -51.573 1.00 62.00 94 LEU A O 1
ATOM 703 N N . LEU A 1 95 ? 25.376 38.018 -52.675 1.00 62.03 95 LEU A N 1
ATOM 704 C CA . LEU A 1 95 ? 24.147 37.672 -51.951 1.00 62.03 95 LEU A CA 1
ATOM 705 C C . LEU A 1 95 ? 23.684 36.241 -52.250 1.00 62.03 95 LEU A C 1
ATOM 707 O O . LEU A 1 95 ? 23.339 35.510 -51.324 1.00 62.03 95 LEU A O 1
ATOM 711 N N . VAL A 1 96 ? 23.716 35.809 -53.516 1.00 69.62 96 VAL A N 1
ATOM 712 C CA . VAL A 1 96 ? 23.350 34.431 -53.888 1.00 69.62 96 VAL A CA 1
ATOM 713 C C . VAL A 1 96 ? 24.313 33.422 -53.255 1.00 69.62 96 VAL A C 1
ATOM 715 O O . VAL A 1 96 ? 23.859 32.436 -52.677 1.00 69.62 96 VAL A O 1
ATOM 718 N N . LEU A 1 97 ? 25.624 33.684 -53.282 1.00 67.06 97 LEU A N 1
ATOM 719 C CA . LEU A 1 97 ? 26.616 32.838 -52.607 1.00 67.06 97 LEU A CA 1
ATOM 720 C C . LEU A 1 97 ? 26.410 32.814 -51.088 1.00 67.06 97 LEU A C 1
ATOM 722 O O . LEU A 1 97 ? 26.480 31.747 -50.479 1.00 67.06 97 LEU A O 1
ATOM 726 N N . PHE A 1 98 ? 26.084 33.954 -50.476 1.00 67.62 98 PHE A N 1
ATOM 727 C CA . PHE A 1 98 ? 25.764 34.015 -49.054 1.00 67.62 98 PHE A CA 1
ATOM 728 C C 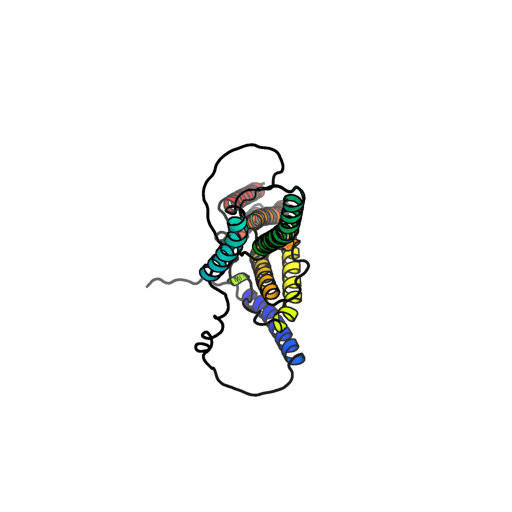. PHE A 1 98 ? 24.548 33.149 -48.717 1.00 67.62 98 PHE A C 1
ATOM 730 O O . PHE A 1 98 ? 24.626 32.339 -47.801 1.00 67.62 98 PHE A O 1
ATOM 737 N N . PHE A 1 99 ? 23.455 33.225 -49.479 1.00 69.44 99 PHE A N 1
ATOM 738 C CA . PHE A 1 99 ? 22.277 32.389 -49.231 1.00 69.44 99 PHE A CA 1
ATOM 739 C C . PHE A 1 99 ? 22.552 30.894 -49.447 1.00 69.44 99 PHE A C 1
ATOM 741 O O . PHE A 1 99 ? 22.126 30.078 -48.629 1.00 69.44 99 PHE A O 1
ATOM 748 N N . PHE A 1 100 ? 23.314 30.526 -50.481 1.00 71.00 100 PHE A N 1
ATOM 749 C CA . PHE A 1 100 ? 23.642 29.125 -50.766 1.00 71.00 100 PHE A CA 1
ATOM 750 C C . PHE A 1 100 ? 24.580 28.479 -49.744 1.00 71.00 100 PHE A C 1
ATOM 752 O O . PHE A 1 100 ? 24.540 27.262 -49.604 1.00 71.00 100 PHE A O 1
ATOM 759 N N . PHE A 1 101 ? 25.390 29.250 -49.013 1.00 71.31 101 PHE A N 1
ATOM 760 C CA . PHE A 1 101 ? 26.287 28.710 -47.984 1.00 71.31 101 PHE A CA 1
ATOM 761 C C . PHE A 1 101 ? 25.786 28.950 -46.552 1.00 71.31 101 PHE A C 1
ATOM 763 O O . PHE A 1 101 ? 25.894 28.058 -45.711 1.00 71.31 101 PHE A O 1
ATOM 770 N N . ALA A 1 102 ? 25.182 30.105 -46.263 1.00 70.81 102 ALA A N 1
ATOM 771 C CA . ALA A 1 102 ? 24.700 30.443 -44.925 1.00 70.81 102 ALA A CA 1
ATOM 772 C C . ALA A 1 102 ? 23.428 29.674 -44.550 1.00 70.81 102 ALA A C 1
ATOM 774 O O . ALA A 1 102 ? 23.323 29.206 -43.419 1.00 70.81 102 ALA A O 1
ATOM 775 N N . ILE A 1 103 ? 22.481 29.485 -45.480 1.00 74.81 103 ILE A N 1
ATOM 776 C CA . ILE A 1 103 ? 21.249 28.734 -45.191 1.00 74.81 103 ILE A CA 1
ATOM 777 C C . ILE A 1 103 ? 21.552 27.273 -44.823 1.00 74.81 103 ILE A C 1
ATOM 779 O O . ILE A 1 103 ? 21.134 26.857 -43.742 1.00 74.81 103 ILE A O 1
ATOM 783 N N . PRO A 1 104 ? 22.273 26.469 -45.631 1.00 75.88 104 PRO A N 1
ATOM 784 C CA . PRO A 1 104 ? 22.545 25.082 -45.256 1.00 75.88 104 PRO A CA 1
ATOM 785 C C . PRO A 1 104 ? 23.414 24.971 -43.999 1.00 75.88 104 PRO A C 1
ATOM 787 O O . PRO A 1 104 ? 23.238 24.027 -43.229 1.00 75.88 104 PRO A O 1
ATOM 790 N N . PHE A 1 105 ? 24.287 25.948 -43.734 1.00 76.12 105 PHE A N 1
ATOM 791 C CA . PHE A 1 105 ? 25.023 26.025 -42.474 1.00 76.12 105 PHE A CA 1
ATOM 792 C C . PHE A 1 105 ? 24.088 26.249 -41.275 1.00 76.12 105 PHE A C 1
ATOM 794 O O . PHE A 1 105 ? 24.157 25.506 -40.298 1.00 76.12 105 PHE A O 1
ATOM 801 N N . LEU A 1 106 ? 23.162 27.209 -41.357 1.00 75.38 106 LEU A N 1
ATOM 802 C CA . LEU A 1 106 ? 22.175 27.470 -40.304 1.00 75.38 106 LEU A CA 1
ATOM 803 C C . LEU A 1 106 ? 21.229 26.284 -40.093 1.00 75.38 106 LEU A C 1
ATOM 805 O O . LEU A 1 106 ? 20.909 25.954 -38.953 1.00 75.38 106 LEU A O 1
ATOM 809 N N . VAL A 1 107 ? 20.834 25.601 -41.169 1.00 78.56 107 VAL A N 1
ATOM 810 C CA . VAL A 1 107 ? 20.035 24.371 -41.097 1.00 78.56 107 VAL A CA 1
ATOM 811 C C . VAL A 1 107 ? 20.819 23.260 -40.396 1.00 78.56 107 VAL A C 1
ATOM 813 O O . VAL A 1 107 ? 20.276 22.613 -39.507 1.00 78.56 107 VAL A O 1
ATOM 816 N N . MET A 1 108 ? 22.105 23.074 -40.709 1.00 77.25 108 MET A N 1
ATOM 817 C CA . MET A 1 108 ? 22.957 22.106 -40.008 1.00 77.25 108 MET A CA 1
ATOM 818 C C . MET A 1 108 ? 23.141 22.447 -38.524 1.00 77.25 108 MET A C 1
ATOM 820 O O . MET A 1 108 ? 23.099 21.546 -37.686 1.00 77.25 108 MET A O 1
ATOM 824 N N . VAL A 1 109 ? 23.275 23.730 -38.171 1.00 75.31 109 VAL A N 1
ATOM 825 C CA . VAL A 1 109 ? 23.333 24.181 -36.771 1.00 75.31 109 VAL A CA 1
ATOM 826 C C . VAL A 1 109 ? 22.008 23.921 -36.053 1.00 75.31 109 VAL A C 1
ATOM 828 O O . VAL A 1 109 ? 22.025 23.391 -34.946 1.00 75.31 109 VAL A O 1
ATOM 831 N N . LEU A 1 110 ? 20.863 24.213 -36.676 1.00 75.31 110 LEU A N 1
ATOM 832 C CA . LEU A 1 110 ? 19.533 23.929 -36.120 1.00 75.31 110 LEU A CA 1
ATOM 833 C C . LEU A 1 110 ? 19.305 22.432 -35.916 1.00 75.31 110 LEU A C 1
ATOM 835 O O . LEU A 1 110 ? 18.834 22.025 -34.854 1.00 75.31 110 LEU A O 1
ATOM 839 N N . ILE A 1 111 ? 19.688 21.608 -36.895 1.00 76.94 111 ILE A N 1
ATOM 840 C CA . ILE A 1 111 ? 19.632 20.150 -36.775 1.00 76.94 111 ILE A CA 1
ATOM 841 C C . ILE A 1 111 ? 20.527 19.701 -35.624 1.00 76.94 111 ILE A C 1
ATOM 843 O O . ILE A 1 111 ? 20.076 18.916 -34.802 1.00 76.94 111 ILE A O 1
ATOM 847 N N . PHE A 1 112 ? 21.746 20.230 -35.492 1.00 72.81 112 PHE A N 1
ATOM 848 C CA . PHE A 1 112 ? 22.650 19.890 -34.393 1.00 72.81 112 PHE A CA 1
ATOM 849 C C . PHE A 1 112 ? 22.137 20.369 -33.026 1.00 72.81 112 PHE A C 1
ATOM 851 O O . PHE A 1 112 ? 22.294 19.657 -32.037 1.00 72.81 112 PHE A O 1
ATOM 858 N N . MET A 1 113 ? 21.481 21.531 -32.942 1.00 71.38 113 MET A N 1
ATOM 859 C CA . MET A 1 113 ? 20.828 22.006 -31.716 1.00 71.38 113 MET A CA 1
ATOM 860 C C . MET A 1 113 ? 19.644 21.117 -31.334 1.00 71.38 113 MET A C 1
ATOM 862 O O . MET A 1 113 ? 19.538 20.728 -30.172 1.00 71.38 113 MET A O 1
ATOM 866 N N . ALA A 1 114 ? 18.804 20.731 -32.297 1.00 69.56 114 ALA A N 1
ATOM 867 C CA . ALA A 1 114 ? 17.707 19.793 -32.079 1.00 69.56 114 ALA A CA 1
ATOM 868 C C . ALA A 1 114 ? 18.232 18.404 -31.681 1.00 69.56 114 ALA A C 1
ATOM 870 O O . ALA A 1 114 ? 17.747 17.803 -30.725 1.00 69.56 114 ALA A O 1
ATOM 871 N N . PHE A 1 115 ? 19.289 17.924 -32.341 1.00 64.94 115 PHE A N 1
ATOM 872 C CA . PHE A 1 115 ? 19.927 16.655 -32.011 1.00 64.94 115 PHE A CA 1
ATOM 873 C C . PHE A 1 115 ? 20.570 16.700 -30.625 1.00 64.94 115 PHE A C 1
ATOM 875 O O . PHE A 1 115 ? 20.394 15.764 -29.857 1.00 64.94 115 PHE A O 1
ATOM 882 N N . ASN A 1 116 ? 21.245 17.786 -30.243 1.00 60.44 116 ASN A N 1
ATOM 883 C CA . ASN A 1 116 ? 21.815 17.950 -28.902 1.00 60.44 116 ASN A CA 1
ATOM 884 C C . ASN A 1 116 ? 20.746 18.108 -27.816 1.00 60.44 116 ASN A C 1
ATOM 886 O O . ASN A 1 116 ? 20.956 17.637 -26.701 1.00 60.44 116 ASN A O 1
ATOM 890 N N . ALA A 1 117 ? 19.606 18.732 -28.121 1.00 59.09 117 ALA A N 1
ATOM 891 C CA . ALA A 1 117 ? 18.469 18.810 -27.206 1.00 59.09 117 ALA A CA 1
ATOM 892 C C . ALA A 1 117 ? 17.835 17.428 -26.967 1.00 59.09 117 ALA A C 1
ATOM 894 O O . ALA A 1 117 ? 17.396 17.140 -25.857 1.00 59.09 117 ALA A O 1
ATOM 895 N N . ILE A 1 118 ? 17.835 16.562 -27.986 1.00 58.31 118 ILE A N 1
ATOM 896 C CA . ILE A 1 118 ? 17.289 15.199 -27.919 1.00 58.31 118 ILE A CA 1
ATOM 897 C C . ILE A 1 118 ? 18.314 14.191 -27.359 1.00 58.31 118 ILE A C 1
ATOM 899 O O . ILE A 1 118 ? 17.921 13.217 -26.720 1.00 58.31 118 ILE A O 1
ATOM 903 N N . THR A 1 119 ? 19.620 14.406 -27.563 1.00 47.16 119 THR A N 1
ATOM 904 C CA . THR A 1 119 ? 20.680 13.431 -27.224 1.00 47.16 119 THR A CA 1
ATOM 905 C C . THR A 1 119 ? 21.520 13.772 -25.993 1.00 47.16 119 THR A C 1
ATOM 907 O O . THR A 1 119 ? 22.294 12.918 -25.560 1.00 47.16 119 THR A O 1
ATOM 910 N N . ARG A 1 120 ? 21.379 14.950 -25.362 1.00 40.81 120 ARG A N 1
ATOM 911 C CA . ARG A 1 120 ? 22.063 15.210 -24.083 1.00 40.81 120 ARG A CA 1
ATOM 912 C C . ARG A 1 120 ? 21.346 14.531 -22.904 1.00 40.81 120 ARG A C 1
ATOM 914 O O . ARG A 1 120 ? 20.237 14.943 -22.563 1.00 40.81 120 ARG A O 1
ATOM 921 N N . PRO A 1 121 ? 21.988 13.590 -22.182 1.00 36.09 121 PRO A N 1
ATOM 922 C CA . PRO A 1 121 ? 21.601 13.303 -20.807 1.00 36.09 121 PRO A CA 1
ATOM 923 C C . PRO A 1 121 ? 21.861 14.563 -19.965 1.00 36.09 121 PRO A C 1
ATOM 925 O O . PRO A 1 121 ? 22.966 15.109 -19.965 1.00 36.09 121 PRO A O 1
ATOM 928 N N . ARG A 1 122 ? 20.823 15.079 -19.295 1.00 37.94 122 ARG A N 1
ATOM 929 C CA . ARG A 1 122 ? 20.932 16.236 -18.393 1.00 37.94 122 ARG A CA 1
ATOM 930 C C . ARG A 1 122 ? 21.790 15.863 -17.182 1.00 37.94 122 ARG A C 1
ATOM 932 O O . ARG A 1 122 ? 21.288 15.296 -16.218 1.00 37.94 122 ARG A O 1
ATOM 939 N N . THR A 1 123 ? 23.062 16.242 -17.224 1.00 33.50 123 THR A N 1
ATOM 940 C CA . THR A 1 123 ? 23.948 16.268 -16.057 1.00 33.50 123 THR A CA 1
ATOM 941 C C . THR A 1 123 ? 24.195 17.726 -15.661 1.00 33.50 123 THR A C 1
ATOM 943 O O . THR A 1 123 ? 24.843 18.456 -16.401 1.00 33.50 123 THR A O 1
ATOM 946 N N . ALA A 1 124 ? 23.604 18.101 -14.520 1.00 33.06 124 ALA A N 1
ATOM 947 C CA . ALA A 1 124 ? 23.950 19.144 -13.541 1.00 33.06 124 ALA A CA 1
ATOM 948 C C . ALA A 1 124 ? 24.460 20.532 -14.000 1.00 33.06 124 ALA A C 1
ATOM 950 O O . ALA A 1 124 ? 25.508 20.647 -14.622 1.00 33.06 124 ALA A O 1
ATOM 951 N N . CYS A 1 125 ? 23.822 21.605 -13.513 1.00 33.69 125 CYS A N 1
ATOM 952 C CA . CYS A 1 125 ? 24.377 22.448 -12.438 1.00 33.69 125 CYS A CA 1
ATOM 953 C C . CYS A 1 125 ? 23.454 23.649 -12.164 1.00 33.69 125 CYS A C 1
ATOM 955 O O . CYS A 1 125 ? 23.027 24.353 -13.076 1.00 33.69 125 CYS A O 1
ATOM 957 N N . ILE A 1 126 ? 23.181 23.856 -10.881 1.00 39.97 126 ILE A N 1
ATOM 958 C CA . ILE A 1 126 ? 22.549 25.026 -10.280 1.00 39.97 126 ILE A CA 1
ATOM 959 C C . ILE A 1 126 ? 23.427 26.255 -10.547 1.00 39.97 126 ILE A C 1
ATOM 961 O O . ILE A 1 126 ? 24.604 26.250 -10.197 1.00 39.97 126 ILE A O 1
ATOM 965 N N . THR A 1 127 ? 22.878 27.333 -11.105 1.00 28.86 127 THR A N 1
ATOM 966 C CA . THR A 1 127 ? 23.425 28.687 -10.923 1.00 28.86 127 THR A CA 1
ATOM 967 C C . THR A 1 127 ? 22.283 29.695 -10.999 1.00 28.86 127 THR A C 1
ATOM 969 O O . THR A 1 127 ? 21.448 29.651 -11.897 1.00 28.86 127 THR A O 1
ATOM 972 N N . ASN A 1 128 ? 22.240 30.542 -9.977 1.00 37.50 128 ASN A N 1
ATOM 973 C CA . ASN A 1 128 ? 21.170 31.458 -9.604 1.00 37.50 128 ASN A CA 1
ATOM 974 C C . ASN A 1 128 ? 20.807 32.460 -10.707 1.00 37.50 128 ASN A C 1
ATOM 976 O O . ASN A 1 128 ? 21.705 33.124 -11.216 1.00 37.50 128 ASN A O 1
ATOM 980 N N . GLN A 1 129 ? 19.511 32.702 -10.928 1.00 31.47 129 GLN A N 1
ATOM 981 C CA . GLN A 1 129 ? 19.036 34.066 -11.163 1.00 31.47 129 GLN A CA 1
ATOM 982 C C . GLN A 1 129 ? 17.544 34.216 -10.838 1.00 31.47 129 GLN A C 1
ATOM 984 O O . GLN A 1 129 ? 16.678 33.616 -11.465 1.00 31.47 129 GLN A O 1
ATOM 989 N N . SER A 1 130 ? 17.287 35.034 -9.821 1.00 30.11 130 SER A N 1
ATOM 990 C CA . SER A 1 130 ? 15.995 35.617 -9.470 1.00 30.11 130 SER A CA 1
ATOM 991 C C . SER A 1 130 ? 15.520 36.577 -10.564 1.00 30.11 130 SER A C 1
ATOM 993 O O . SER A 1 130 ? 16.305 37.429 -10.975 1.00 30.11 130 SER A O 1
ATOM 995 N N . CYS A 1 131 ? 14.249 36.496 -10.969 1.00 28.77 131 CYS A N 1
ATOM 996 C CA . CYS A 1 131 ? 13.297 37.615 -10.881 1.00 28.77 131 CYS A CA 1
ATOM 997 C C . CYS A 1 131 ? 11.892 37.205 -11.352 1.00 28.77 131 CYS A C 1
ATOM 999 O O . CYS A 1 131 ? 11.728 36.397 -12.259 1.00 28.77 131 CYS A O 1
ATOM 1001 N N . ALA A 1 132 ? 10.904 37.780 -10.670 1.00 30.02 132 ALA A N 1
ATOM 1002 C CA . ALA A 1 132 ? 9.477 37.496 -10.719 1.00 30.02 132 ALA A CA 1
ATOM 1003 C C . ALA A 1 132 ? 8.791 37.860 -12.048 1.00 30.02 132 ALA A C 1
ATOM 1005 O O . ALA A 1 132 ? 9.192 38.821 -12.705 1.00 30.02 132 ALA A O 1
ATOM 1006 N N . THR A 1 133 ? 7.701 37.161 -12.384 1.00 30.03 133 THR A N 1
ATOM 1007 C CA . THR A 1 133 ? 6.321 37.701 -12.450 1.00 30.03 133 THR A CA 1
ATOM 1008 C C . THR A 1 133 ? 5.350 36.551 -12.755 1.00 30.03 133 THR A C 1
ATOM 1010 O O . THR A 1 133 ? 5.629 35.680 -13.575 1.00 30.03 133 THR A O 1
ATOM 1013 N N . GLU A 1 134 ? 4.259 36.535 -12.000 1.00 34.78 134 GLU A N 1
ATOM 1014 C CA . GLU A 1 134 ? 3.185 35.546 -11.918 1.00 34.78 134 GLU A CA 1
ATOM 1015 C C . GLU A 1 134 ? 2.303 35.522 -13.181 1.00 34.78 134 GLU A C 1
ATOM 1017 O O . GLU A 1 134 ? 2.059 36.575 -13.757 1.00 34.78 134 GLU A O 1
ATOM 1022 N N . GLU A 1 135 ? 1.809 34.341 -13.587 1.00 31.50 135 GLU A N 1
ATOM 1023 C CA . GLU A 1 135 ? 0.366 34.066 -13.763 1.00 31.50 135 GLU A CA 1
ATOM 1024 C C . GLU A 1 135 ? 0.087 32.613 -14.233 1.00 31.50 135 GLU A C 1
ATOM 1026 O O . GLU A 1 135 ? 0.531 32.152 -15.280 1.00 31.50 135 GLU A O 1
ATOM 1031 N N . SER A 1 136 ? -0.661 31.897 -13.384 1.00 35.53 136 SER A N 1
ATOM 1032 C CA . SER A 1 136 ? -1.560 30.751 -13.621 1.00 35.53 136 SER A CA 1
ATOM 1033 C C . SER A 1 136 ? -1.191 29.639 -14.626 1.00 35.53 136 SER A C 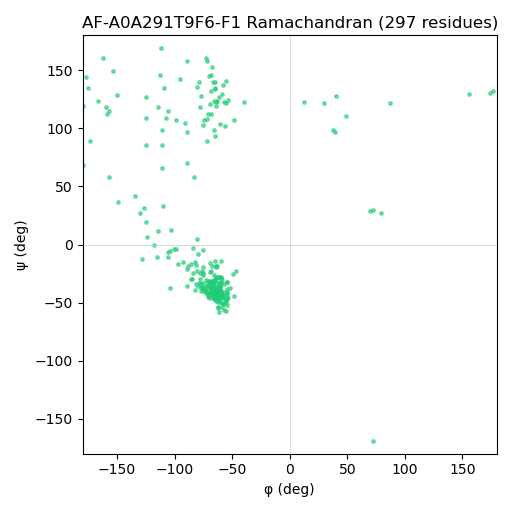1
ATOM 1035 O O . SER A 1 136 ? -1.570 29.681 -15.789 1.00 35.53 136 SER A O 1
ATOM 1037 N N . THR A 1 137 ? -0.629 28.539 -14.118 1.00 34.34 137 THR A N 1
ATOM 1038 C CA . THR A 1 137 ? -1.305 27.222 -14.010 1.00 34.34 137 THR A CA 1
ATOM 1039 C C . THR A 1 137 ? -0.461 26.356 -13.078 1.00 34.34 137 THR A C 1
ATOM 1041 O O . THR A 1 137 ? 0.740 26.196 -13.278 1.00 34.34 137 THR A O 1
ATOM 1044 N N . SER A 1 138 ? -1.070 25.859 -12.008 1.00 39.12 138 SER A N 1
ATOM 1045 C CA . SER A 1 138 ? -0.415 25.128 -10.927 1.00 39.12 138 SER A CA 1
ATOM 1046 C C . SER A 1 138 ? 0.033 23.724 -11.357 1.00 39.12 138 SER A C 1
ATOM 1048 O O . SER A 1 138 ? -0.695 22.754 -11.167 1.00 39.12 138 SER A O 1
ATOM 1050 N N . GLU A 1 139 ? 1.249 23.600 -11.881 1.00 39.12 139 GLU A N 1
ATOM 1051 C CA . GLU A 1 139 ? 2.057 22.385 -11.740 1.00 39.12 139 GLU A CA 1
ATOM 1052 C C . GLU A 1 139 ? 3.236 22.724 -10.826 1.00 39.12 139 GLU A C 1
ATOM 1054 O O . GLU A 1 139 ? 4.229 23.325 -11.238 1.00 39.12 139 GLU A O 1
ATOM 1059 N N . VAL A 1 140 ? 3.097 22.373 -9.545 1.00 38.28 140 VAL A N 1
ATOM 1060 C CA . VAL A 1 140 ? 4.188 22.403 -8.566 1.00 38.28 140 VAL A CA 1
ATOM 1061 C C . VAL A 1 140 ? 5.216 21.366 -9.011 1.00 38.28 140 VAL A C 1
ATOM 1063 O O . VAL A 1 140 ? 5.097 20.178 -8.726 1.00 38.28 140 VAL A O 1
ATOM 1066 N N . ASN A 1 141 ? 6.210 21.819 -9.770 1.00 42.06 141 ASN A N 1
ATOM 1067 C CA . ASN A 1 141 ? 7.330 21.014 -10.243 1.00 42.06 141 ASN A CA 1
ATOM 1068 C C . ASN A 1 141 ? 8.408 20.947 -9.146 1.00 42.06 141 ASN A C 1
ATOM 1070 O O . ASN A 1 141 ? 9.547 21.372 -9.329 1.00 42.06 141 ASN A O 1
ATOM 1074 N N . GLU A 1 142 ? 8.019 20.446 -7.973 1.00 39.09 142 GLU A N 1
ATOM 1075 C CA . GLU A 1 142 ? 8.967 19.834 -7.044 1.00 39.09 142 GLU A CA 1
ATOM 1076 C C . GLU A 1 142 ? 9.509 18.575 -7.737 1.00 39.09 142 GLU A C 1
ATOM 1078 O O . GLU A 1 142 ? 8.708 17.818 -8.302 1.00 39.09 142 GLU A O 1
ATOM 1083 N N . PRO A 1 143 ? 10.829 18.305 -7.748 1.00 45.91 143 PRO A N 1
ATOM 1084 C CA . PRO A 1 143 ? 11.323 17.038 -8.263 1.00 45.91 143 PRO A CA 1
ATOM 1085 C C . PRO A 1 143 ? 10.711 15.946 -7.393 1.00 45.91 143 PRO A C 1
ATOM 1087 O O . PRO A 1 143 ? 11.126 15.784 -6.248 1.00 45.91 143 PRO A O 1
ATOM 1090 N N . ALA A 1 144 ? 9.688 15.254 -7.911 1.00 59.19 144 ALA A N 1
ATOM 1091 C CA . ALA A 1 144 ? 8.938 14.258 -7.160 1.00 59.19 144 ALA A CA 1
ATOM 1092 C C . ALA A 1 144 ? 9.936 13.318 -6.482 1.00 59.19 144 ALA A C 1
ATOM 1094 O O . ALA A 1 144 ? 10.630 12.550 -7.158 1.00 59.19 144 ALA A O 1
ATOM 1095 N N . GLN A 1 145 ? 10.073 13.455 -5.160 1.00 84.75 145 GLN A N 1
ATOM 1096 C CA . GLN A 1 145 ? 11.021 12.661 -4.398 1.00 84.75 145 GLN A CA 1
ATOM 1097 C C . GLN A 1 145 ? 10.665 11.200 -4.660 1.00 84.75 145 GLN A C 1
ATOM 1099 O O . GLN A 1 145 ? 9.510 10.796 -4.512 1.00 84.75 145 GLN A O 1
ATOM 1104 N N . LEU A 1 146 ? 11.624 10.426 -5.165 1.00 89.31 146 LEU A N 1
ATOM 1105 C CA . LEU A 1 146 ? 11.365 9.047 -5.550 1.00 89.31 146 LEU A CA 1
ATOM 1106 C C . LEU A 1 146 ? 11.301 8.193 -4.285 1.00 89.31 146 LEU A C 1
ATOM 1108 O O . LEU A 1 146 ? 12.225 8.208 -3.472 1.00 89.31 146 LEU A O 1
ATOM 1112 N N . TYR A 1 147 ? 10.233 7.421 -4.134 1.00 93.25 147 TYR A N 1
ATOM 1113 C CA . TYR A 1 147 ? 10.099 6.494 -3.024 1.00 93.25 147 TYR A CA 1
ATOM 1114 C C . TYR A 1 147 ? 11.106 5.341 -3.142 1.00 93.25 147 TYR A C 1
ATOM 1116 O O . TYR A 1 147 ? 11.220 4.699 -4.193 1.00 93.25 147 TYR A O 1
ATOM 1124 N N . SER A 1 148 ? 11.808 5.058 -2.041 1.00 91.38 148 SER A N 1
ATOM 1125 C CA . SER A 1 148 ? 12.710 3.913 -1.912 1.00 91.38 148 SER A CA 1
ATOM 1126 C C . SER A 1 148 ? 11.997 2.769 -1.176 1.00 91.38 148 SER A C 1
ATOM 1128 O O . SER A 1 148 ? 11.804 2.877 0.036 1.00 91.38 148 SER A O 1
ATOM 1130 N N . PRO A 1 149 ? 11.609 1.680 -1.865 1.00 92.94 149 PRO A N 1
ATOM 1131 C CA . PRO A 1 149 ? 10.909 0.553 -1.243 1.00 92.94 149 PRO A CA 1
ATOM 1132 C C . PRO A 1 149 ? 11.831 -0.279 -0.338 1.00 92.94 149 PRO A C 1
ATOM 1134 O O . PRO A 1 149 ? 13.052 -0.301 -0.519 1.00 92.94 149 PRO A O 1
ATOM 1137 N N . ASN A 1 150 ? 11.246 -1.026 0.602 1.00 92.44 150 ASN A N 1
ATOM 1138 C CA . ASN A 1 150 ? 11.965 -2.003 1.413 1.00 92.44 150 ASN A CA 1
ATOM 1139 C C . ASN A 1 150 ? 12.406 -3.201 0.543 1.00 92.44 150 ASN A C 1
ATOM 1141 O O . ASN A 1 150 ? 11.547 -3.904 -0.005 1.00 92.44 150 ASN A O 1
ATOM 1145 N N . PRO A 1 151 ? 13.717 -3.505 0.444 1.00 90.94 151 PRO A N 1
ATOM 1146 C CA . PRO A 1 151 ? 14.221 -4.583 -0.408 1.00 90.94 151 PRO A CA 1
ATOM 1147 C C . PRO A 1 151 ? 13.657 -5.965 -0.057 1.00 90.94 151 PRO A C 1
ATOM 1149 O O . PRO A 1 151 ? 13.522 -6.807 -0.942 1.00 90.94 151 PRO A O 1
ATOM 1152 N N . GLU A 1 152 ? 13.281 -6.209 1.200 1.00 92.00 152 GLU A N 1
ATOM 1153 C CA . GLU A 1 152 ? 12.701 -7.492 1.613 1.00 92.00 152 GLU A CA 1
ATOM 1154 C C . GLU A 1 152 ? 11.299 -7.734 1.027 1.00 92.00 152 GLU A C 1
ATOM 1156 O O . GLU A 1 152 ? 10.870 -8.883 0.900 1.00 92.00 152 GLU A O 1
ATOM 1161 N N . TRP A 1 153 ? 10.581 -6.671 0.651 1.00 94.12 153 TRP A N 1
ATOM 1162 C CA . TRP A 1 153 ? 9.197 -6.736 0.167 1.00 94.12 153 TRP A CA 1
ATOM 1163 C C . TRP A 1 153 ? 9.067 -6.534 -1.344 1.00 94.12 153 TRP A C 1
ATOM 1165 O O . TRP A 1 153 ? 8.026 -6.842 -1.920 1.00 94.12 153 TRP A O 1
ATOM 1175 N N . MET A 1 154 ? 10.137 -6.114 -2.021 1.00 92.31 154 MET A N 1
ATOM 1176 C CA . MET A 1 154 ? 10.171 -5.933 -3.480 1.00 92.31 154 MET A CA 1
ATOM 1177 C C . MET A 1 154 ? 9.995 -7.233 -4.286 1.00 92.31 154 MET A C 1
ATOM 1179 O O . MET A 1 154 ? 9.769 -7.195 -5.504 1.00 92.31 154 MET A O 1
ATOM 1183 N N . GLY A 1 155 ? 10.117 -8.388 -3.628 1.00 89.94 155 GLY A N 1
ATOM 1184 C CA . GLY A 1 155 ? 10.236 -9.689 -4.278 1.00 89.94 155 GLY A CA 1
ATOM 1185 C C . GLY A 1 155 ? 11.605 -9.873 -4.939 1.00 89.94 155 GLY A C 1
ATOM 1186 O O . GLY A 1 155 ? 12.527 -9.089 -4.732 1.00 89.94 155 GLY A O 1
ATOM 1187 N N . GLN A 1 156 ? 11.748 -10.920 -5.751 1.00 88.06 156 GLN A N 1
ATOM 1188 C CA . GLN A 1 156 ? 13.011 -11.199 -6.434 1.00 88.06 156 GLN A CA 1
ATOM 1189 C C . GLN A 1 156 ? 13.336 -10.100 -7.460 1.00 88.06 156 GLN A C 1
ATOM 1191 O O . GLN A 1 156 ? 12.530 -9.849 -8.360 1.00 88.06 156 GLN A O 1
ATOM 1196 N N . THR A 1 157 ? 14.501 -9.468 -7.324 1.00 89.00 157 THR A N 1
ATOM 1197 C CA . THR A 1 157 ? 15.026 -8.433 -8.229 1.00 89.00 157 THR A CA 1
ATOM 1198 C C . THR A 1 157 ? 16.250 -8.928 -9.002 1.00 89.00 157 THR A C 1
ATOM 1200 O O . THR A 1 157 ? 16.788 -10.000 -8.711 1.00 89.00 157 THR A O 1
ATOM 1203 N N . GLY A 1 158 ? 16.679 -8.171 -10.015 1.00 87.75 158 GLY A N 1
ATOM 1204 C CA . GLY A 1 158 ? 17.829 -8.512 -10.857 1.00 87.75 158 GLY A CA 1
ATOM 1205 C C . GLY A 1 158 ? 17.559 -9.709 -11.769 1.00 87.75 158 GLY A C 1
ATOM 1206 O O . GLY A 1 158 ? 18.468 -10.472 -12.087 1.00 87.75 158 GLY A O 1
ATOM 1207 N N . LEU A 1 159 ? 16.296 -9.904 -12.153 1.00 89.31 159 LEU A N 1
ATOM 1208 C CA . LEU A 1 159 ? 15.864 -11.020 -12.995 1.00 89.31 159 LEU A CA 1
ATOM 1209 C C . LEU A 1 159 ? 16.148 -10.769 -14.477 1.00 89.31 159 LEU A C 1
ATOM 1211 O O . LEU A 1 159 ? 16.209 -11.722 -15.248 1.00 89.31 159 LEU A O 1
ATOM 1215 N N . VAL A 1 160 ? 16.276 -9.503 -14.879 1.00 91.38 160 VAL A N 1
ATOM 1216 C CA . VAL A 1 160 ? 16.435 -9.082 -16.273 1.00 91.38 160 VAL A CA 1
ATOM 1217 C C . VAL A 1 160 ? 17.917 -9.011 -16.645 1.00 91.38 160 VAL A C 1
ATOM 1219 O O . VAL A 1 160 ? 18.614 -8.063 -16.295 1.00 91.38 160 VAL A O 1
ATOM 1222 N N . ASP A 1 161 ? 18.391 -10.000 -17.400 1.00 92.62 161 ASP A N 1
ATOM 1223 C CA . ASP A 1 161 ? 19.803 -10.140 -17.803 1.00 92.62 161 ASP A CA 1
ATOM 1224 C C . ASP A 1 161 ? 20.043 -10.007 -19.318 1.00 92.62 161 ASP A C 1
ATOM 1226 O O . ASP A 1 161 ? 21.180 -9.942 -19.784 1.00 92.62 161 ASP A O 1
ATOM 1230 N N . SER A 1 162 ? 18.976 -10.007 -20.117 1.00 93.62 162 SER A N 1
ATOM 1231 C CA . SER A 1 162 ? 19.061 -10.063 -21.573 1.00 93.62 162 SER A CA 1
ATOM 1232 C C . SER A 1 162 ? 17.765 -9.609 -22.240 1.00 93.62 162 SER A C 1
ATOM 1234 O O . SER A 1 162 ? 16.682 -9.647 -21.657 1.00 93.62 162 SER A O 1
ATOM 1236 N N . ARG A 1 163 ? 17.848 -9.242 -23.526 1.00 93.25 163 ARG A N 1
ATOM 1237 C CA . ARG A 1 163 ? 16.680 -8.856 -24.340 1.00 93.25 163 ARG A CA 1
ATOM 1238 C C . ARG A 1 163 ? 15.642 -9.967 -24.484 1.00 93.25 163 ARG A C 1
ATOM 1240 O O . ARG A 1 163 ? 14.446 -9.682 -24.498 1.00 93.25 163 ARG A O 1
ATOM 1247 N N . ALA A 1 164 ? 16.083 -11.216 -24.625 1.00 92.12 164 ALA A N 1
ATOM 1248 C CA . ALA A 1 164 ? 15.175 -12.356 -24.735 1.00 92.12 164 ALA A CA 1
ATOM 1249 C C . ALA A 1 164 ? 14.395 -12.556 -23.428 1.00 92.12 164 ALA A C 1
ATOM 1251 O O . ALA A 1 164 ? 13.171 -12.666 -23.456 1.00 92.12 164 ALA A O 1
ATOM 1252 N N . ASN A 1 165 ? 15.095 -12.506 -22.293 1.00 94.00 165 ASN A N 1
ATOM 1253 C CA . ASN A 1 165 ? 14.500 -12.628 -20.970 1.00 94.00 165 ASN A CA 1
ATOM 1254 C C . ASN A 1 165 ? 13.551 -11.455 -20.658 1.00 94.00 165 ASN A C 1
ATOM 1256 O O . ASN A 1 165 ? 12.395 -11.669 -20.297 1.00 94.00 165 ASN A O 1
ATOM 1260 N N . ALA A 1 166 ? 13.971 -10.217 -20.943 1.00 94.38 166 ALA A N 1
ATOM 1261 C CA . ALA A 1 166 ? 13.147 -9.016 -20.792 1.00 94.38 166 ALA A CA 1
ATOM 1262 C C . ALA A 1 166 ? 11.803 -9.111 -21.537 1.00 94.38 166 ALA A C 1
ATOM 1264 O O . ALA A 1 166 ? 10.767 -8.714 -21.009 1.00 94.38 166 ALA A O 1
ATOM 1265 N N . ARG A 1 167 ? 11.793 -9.671 -22.756 1.00 92.62 167 ARG A N 1
ATOM 1266 C CA . ARG A 1 167 ? 10.560 -9.861 -23.542 1.00 92.62 167 ARG A CA 1
ATOM 1267 C C . ARG A 1 167 ? 9.589 -10.859 -22.909 1.00 92.62 167 ARG A C 1
ATOM 1269 O O . ARG A 1 167 ? 8.385 -10.695 -23.073 1.00 92.62 167 ARG A O 1
ATOM 1276 N N . VAL A 1 168 ? 10.096 -11.871 -22.208 1.00 93.31 168 VAL A N 1
ATOM 1277 C CA . VAL A 1 168 ? 9.274 -12.888 -21.531 1.00 93.31 168 VAL A CA 1
ATOM 1278 C C . VAL A 1 168 ? 8.779 -12.386 -20.173 1.00 93.31 168 VAL A C 1
ATOM 1280 O O . VAL A 1 168 ? 7.628 -12.629 -19.810 1.00 93.31 168 VAL A O 1
ATOM 1283 N N . LEU A 1 169 ? 9.628 -11.668 -19.433 1.00 94.38 169 LEU A N 1
ATOM 1284 C CA . LEU A 1 169 ? 9.327 -11.193 -18.083 1.00 94.38 169 LEU A CA 1
ATOM 1285 C C . LEU A 1 169 ? 8.443 -9.945 -18.059 1.00 94.38 169 LEU A C 1
ATOM 1287 O O . LEU A 1 169 ? 7.586 -9.839 -17.183 1.00 94.38 169 LEU A O 1
ATOM 1291 N N . ALA A 1 170 ? 8.598 -9.020 -19.013 1.00 93.94 170 ALA A N 1
ATOM 1292 C CA . ALA A 1 170 ? 7.871 -7.750 -18.995 1.00 93.94 170 ALA A CA 1
ATOM 1293 C C . ALA A 1 170 ? 6.338 -7.910 -18.874 1.00 93.94 170 ALA A C 1
ATOM 1295 O O . ALA A 1 170 ? 5.751 -7.265 -18.003 1.00 93.94 170 ALA A O 1
ATOM 1296 N N . PRO A 1 171 ? 5.660 -8.797 -19.634 1.00 93.06 171 PRO A N 1
ATOM 1297 C CA . PRO A 1 171 ? 4.222 -9.014 -19.458 1.00 93.06 171 PRO A CA 1
ATOM 1298 C C . PRO A 1 171 ? 3.854 -9.550 -18.066 1.00 93.06 171 PRO A C 1
ATOM 1300 O O . PRO A 1 171 ? 2.808 -9.198 -17.522 1.00 93.06 171 PRO A O 1
ATOM 1303 N N . GLN A 1 172 ? 4.711 -10.386 -17.469 1.00 93.88 172 GLN A N 1
ATOM 1304 C CA . GLN A 1 172 ? 4.477 -10.956 -16.141 1.00 93.88 172 GLN A CA 1
ATOM 1305 C C . GLN A 1 172 ? 4.624 -9.897 -15.048 1.00 93.88 172 GLN A C 1
ATOM 1307 O O . GLN A 1 172 ? 3.758 -9.794 -14.181 1.00 93.88 172 GLN A O 1
ATOM 1312 N N . PHE A 1 173 ? 5.674 -9.077 -15.112 1.00 95.12 173 PHE A N 1
ATOM 1313 C CA . PHE A 1 173 ? 5.875 -7.980 -14.168 1.00 95.12 173 PHE A CA 1
ATOM 1314 C C . PHE A 1 173 ? 4.775 -6.928 -14.273 1.00 95.12 173 PHE A C 1
ATOM 1316 O O . PHE A 1 173 ? 4.294 -6.458 -13.245 1.00 95.12 173 PHE A O 1
ATOM 1323 N N . LEU A 1 174 ? 4.317 -6.611 -15.489 1.00 94.69 174 LEU A N 1
ATOM 1324 C CA . LEU A 1 174 ? 3.192 -5.700 -15.690 1.00 94.69 174 LEU A CA 1
ATOM 1325 C C . LEU A 1 174 ? 1.917 -6.240 -15.042 1.00 94.69 174 LEU A C 1
ATOM 1327 O O . LEU A 1 174 ? 1.274 -5.527 -14.274 1.00 94.69 174 LEU A O 1
ATOM 1331 N N . LYS A 1 175 ? 1.594 -7.515 -15.286 1.00 94.75 175 LYS A N 1
ATOM 1332 C CA . LYS A 1 175 ? 0.443 -8.175 -14.662 1.00 94.75 175 LYS A CA 1
ATOM 1333 C C . LYS A 1 175 ? 0.531 -8.136 -13.133 1.00 94.75 175 LYS A C 1
ATOM 1335 O O . LYS A 1 175 ? -0.433 -7.767 -12.473 1.00 94.75 175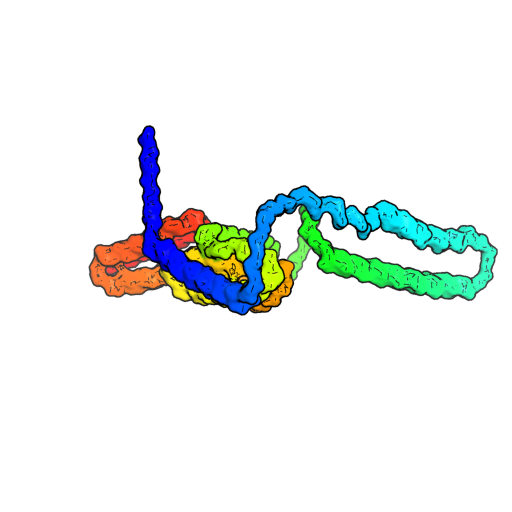 LYS A O 1
ATOM 1340 N N . GLN A 1 176 ? 1.696 -8.455 -12.573 1.00 95.38 176 GLN A N 1
ATOM 1341 C CA . GLN A 1 176 ? 1.932 -8.427 -11.128 1.00 95.38 176 GLN A CA 1
ATOM 1342 C C . GLN A 1 176 ? 1.772 -7.020 -10.530 1.00 95.38 176 GLN A C 1
ATOM 1344 O O . GLN A 1 176 ? 1.170 -6.874 -9.469 1.00 95.38 176 GLN A O 1
ATOM 1349 N N . ALA A 1 177 ? 2.273 -5.982 -11.207 1.00 95.56 177 ALA A N 1
ATOM 1350 C CA . ALA A 1 177 ? 2.116 -4.598 -10.766 1.00 95.56 177 ALA A CA 1
ATOM 1351 C C . ALA A 1 177 ? 0.642 -4.157 -10.785 1.00 95.56 177 ALA A C 1
ATOM 1353 O O . ALA A 1 177 ? 0.165 -3.556 -9.826 1.00 95.56 177 ALA A O 1
ATOM 1354 N N . GLN A 1 178 ? -0.101 -4.509 -11.839 1.00 95.38 178 GLN A N 1
ATOM 1355 C CA . GLN A 1 178 ? -1.532 -4.209 -11.957 1.00 95.38 178 GLN A CA 1
ATOM 1356 C C . GLN A 1 178 ? -2.367 -4.921 -10.885 1.00 95.38 178 GLN A C 1
ATOM 1358 O O . GLN A 1 178 ? -3.236 -4.306 -10.266 1.00 95.38 178 GLN A O 1
ATOM 1363 N N . GLU A 1 179 ? -2.093 -6.201 -10.629 1.00 96.25 179 GLU A N 1
ATOM 1364 C CA . GLU A 1 179 ? -2.759 -6.965 -9.570 1.00 96.25 179 GLU A CA 1
ATOM 1365 C C . GLU A 1 179 ? -2.490 -6.359 -8.188 1.00 96.25 179 GLU A C 1
ATOM 1367 O O . GLU A 1 179 ? -3.424 -6.186 -7.403 1.00 96.25 179 GLU A O 1
ATOM 1372 N N . SER A 1 180 ? -1.245 -5.969 -7.902 1.00 97.19 180 SER A N 1
ATOM 1373 C CA . SER A 1 180 ? -0.920 -5.271 -6.657 1.00 97.19 180 SER A CA 1
ATOM 1374 C C . SER A 1 180 ? -1.613 -3.919 -6.550 1.00 97.19 180 SER A C 1
ATOM 1376 O O . SER A 1 180 ? -2.196 -3.635 -5.509 1.00 97.19 180 SER A O 1
ATOM 1378 N N . ALA A 1 181 ? -1.616 -3.108 -7.611 1.00 96.12 181 ALA A N 1
ATOM 1379 C CA . ALA A 1 181 ? -2.312 -1.823 -7.626 1.00 96.12 181 ALA A CA 1
ATOM 1380 C C . ALA A 1 181 ? -3.808 -1.980 -7.312 1.00 96.12 181 ALA A C 1
ATOM 1382 O O . ALA A 1 181 ? -4.350 -1.224 -6.509 1.00 96.12 181 ALA A O 1
ATOM 1383 N N . LYS A 1 182 ? -4.454 -3.015 -7.864 1.00 96.31 182 LYS A N 1
ATOM 1384 C CA . LYS A 1 182 ? -5.853 -3.343 -7.565 1.00 96.31 182 LYS A CA 1
ATOM 1385 C C . LYS A 1 182 ? -6.063 -3.710 -6.093 1.00 96.31 182 LYS A C 1
ATOM 1387 O O . LYS A 1 182 ? -7.020 -3.247 -5.486 1.00 96.31 182 LYS A O 1
ATOM 1392 N N . ILE A 1 183 ? -5.174 -4.513 -5.504 1.00 96.25 183 ILE A N 1
ATOM 1393 C CA . ILE A 1 183 ? -5.250 -4.876 -4.077 1.00 96.25 183 ILE A CA 1
ATOM 1394 C C . ILE A 1 183 ? -5.078 -3.637 -3.188 1.00 96.25 183 ILE A C 1
ATOM 1396 O O . ILE A 1 183 ? -5.804 -3.472 -2.207 1.00 96.25 183 ILE A 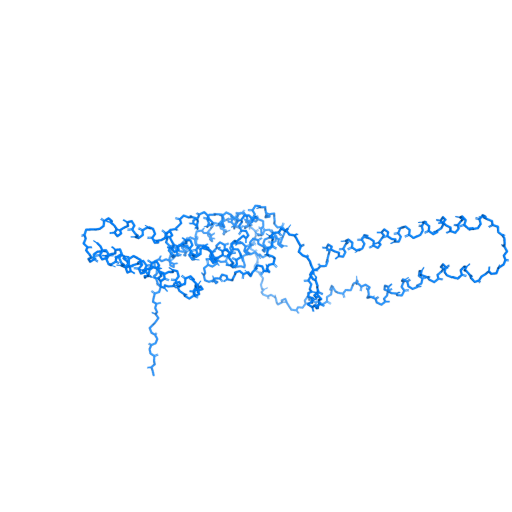O 1
ATOM 1400 N N . LEU A 1 184 ? -4.145 -2.750 -3.540 1.00 97.38 184 LEU A N 1
ATOM 1401 C CA . LEU A 1 184 ? -3.856 -1.530 -2.784 1.00 97.38 184 LEU A CA 1
ATOM 1402 C C . LEU A 1 184 ? -5.052 -0.574 -2.717 1.00 97.38 184 LEU A C 1
ATOM 1404 O O . LEU A 1 184 ? -5.178 0.151 -1.736 1.00 97.38 184 LEU A O 1
ATOM 1408 N N . GLN A 1 185 ? -5.945 -0.600 -3.706 1.00 94.19 185 GLN A N 1
ATOM 1409 C CA . GLN A 1 185 ? -7.151 0.237 -3.742 1.00 94.19 185 GLN A CA 1
ATOM 1410 C C . GLN A 1 185 ? -8.266 -0.223 -2.796 1.00 94.19 185 GLN A C 1
ATOM 1412 O O . GLN A 1 185 ? -9.166 0.554 -2.511 1.00 94.19 185 GLN A O 1
ATOM 1417 N N . THR A 1 186 ? -8.254 -1.475 -2.333 1.00 93.62 186 THR A N 1
ATOM 1418 C CA . THR A 1 186 ? -9.383 -2.027 -1.557 1.00 93.62 186 THR A CA 1
ATOM 1419 C C . THR A 1 186 ? -8.976 -2.656 -0.235 1.00 93.62 186 THR A C 1
ATOM 1421 O O . THR A 1 186 ? -9.835 -2.997 0.572 1.00 93.62 186 THR A O 1
ATOM 1424 N N . THR A 1 187 ? -7.684 -2.893 -0.012 1.00 97.19 187 THR A N 1
ATOM 1425 C CA . THR A 1 187 ? -7.222 -3.541 1.216 1.00 97.19 187 THR A CA 1
ATOM 1426 C C . THR A 1 187 ? -7.495 -2.671 2.444 1.00 97.19 187 THR A C 1
ATOM 1428 O O . THR A 1 187 ? -7.290 -1.459 2.421 1.00 97.19 187 THR A O 1
ATOM 1431 N N . THR A 1 188 ? -7.906 -3.323 3.526 1.00 97.56 188 THR A N 1
ATOM 1432 C CA . THR A 1 188 ? -8.026 -2.772 4.888 1.00 97.56 188 THR A CA 1
ATOM 1433 C C . THR A 1 188 ? -7.036 -3.447 5.844 1.00 97.56 188 THR A C 1
ATOM 1435 O O . THR A 1 188 ? -7.210 -3.411 7.058 1.00 97.56 188 THR A O 1
ATOM 1438 N N . GLU A 1 189 ? -6.084 -4.213 5.304 1.00 97.50 189 GLU A N 1
ATOM 1439 C CA . GLU A 1 189 ? -5.067 -4.924 6.076 1.00 97.50 189 GLU A CA 1
ATOM 1440 C C . GLU A 1 189 ? -3.723 -4.205 5.908 1.00 97.50 189 GLU A C 1
ATOM 1442 O O . GLU A 1 189 ? -3.192 -4.207 4.786 1.00 97.50 189 GLU A O 1
ATOM 1447 N N . PRO A 1 190 ? -3.149 -3.630 6.984 1.00 97.62 190 PRO A N 1
ATOM 1448 C CA . PRO A 1 190 ? -1.875 -2.914 6.920 1.00 97.62 190 PRO A CA 1
ATOM 1449 C C . PRO A 1 190 ? -0.750 -3.773 6.338 1.00 97.62 190 PRO A C 1
ATOM 1451 O O . PRO A 1 190 ? -0.082 -3.354 5.398 1.00 97.62 190 PRO A O 1
ATOM 1454 N N . ASP A 1 191 ? -0.612 -5.021 6.794 1.00 96.81 191 ASP A N 1
ATOM 1455 C CA . ASP A 1 191 ? 0.402 -5.952 6.280 1.00 96.81 191 ASP A CA 1
ATOM 1456 C C . ASP A 1 191 ? 0.324 -6.144 4.768 1.00 96.81 191 ASP A C 1
ATOM 1458 O O . ASP A 1 191 ? 1.321 -6.025 4.052 1.00 96.81 191 ASP A O 1
ATOM 1462 N N . THR A 1 192 ? -0.888 -6.374 4.261 1.00 97.56 192 THR A N 1
ATOM 1463 C CA . THR A 1 192 ? -1.102 -6.529 2.823 1.00 97.56 192 THR A CA 1
ATOM 1464 C C . THR A 1 192 ? -0.786 -5.233 2.093 1.00 97.56 192 THR A C 1
ATOM 1466 O O . THR A 1 192 ? -0.179 -5.285 1.031 1.00 97.56 192 THR A O 1
ATOM 1469 N N . PHE A 1 193 ? -1.159 -4.078 2.642 1.00 98.44 193 PHE A N 1
ATOM 1470 C CA . PHE A 1 193 ? -0.861 -2.793 2.025 1.00 98.44 193 PHE A CA 1
ATOM 1471 C C . PHE A 1 193 ? 0.648 -2.550 1.903 1.00 98.44 193 PHE A C 1
ATOM 1473 O O . PHE A 1 193 ? 1.137 -2.396 0.786 1.00 98.44 193 PHE A O 1
ATOM 1480 N N . PHE A 1 194 ? 1.397 -2.571 3.010 1.00 97.31 194 PHE A N 1
ATOM 1481 C CA . PHE A 1 194 ? 2.829 -2.242 3.007 1.00 97.31 194 PHE A CA 1
ATOM 1482 C C . PHE A 1 194 ? 3.631 -3.207 2.128 1.00 97.31 194 PHE A C 1
ATOM 1484 O O . PHE A 1 194 ? 4.412 -2.779 1.278 1.00 97.31 194 PHE A O 1
ATOM 1491 N N . THR A 1 195 ? 3.374 -4.510 2.250 1.00 97.25 195 THR A N 1
ATOM 1492 C C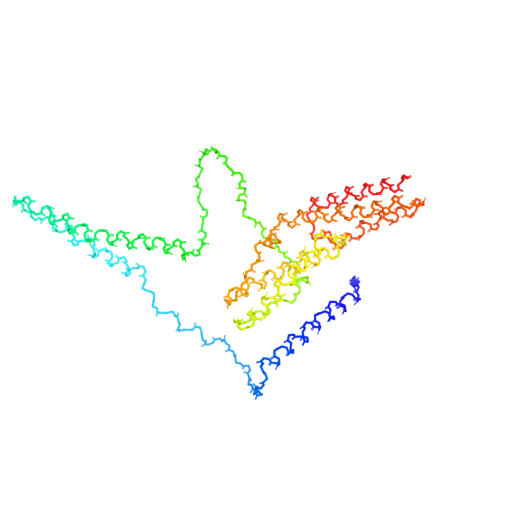A . THR A 1 195 ? 4.082 -5.517 1.447 1.00 97.25 195 THR A CA 1
ATOM 1493 C C . THR A 1 195 ? 3.721 -5.439 -0.037 1.00 97.25 195 THR A C 1
ATOM 1495 O O . THR A 1 195 ? 4.599 -5.548 -0.894 1.00 97.25 195 THR A O 1
ATOM 1498 N N . ARG A 1 196 ? 2.443 -5.221 -0.385 1.00 97.81 196 ARG A N 1
ATOM 1499 C CA . ARG A 1 196 ? 2.015 -5.109 -1.791 1.00 97.81 196 ARG A CA 1
ATOM 1500 C C . ARG A 1 196 ? 2.452 -3.808 -2.435 1.00 97.81 196 ARG A C 1
ATOM 1502 O O . ARG A 1 196 ? 2.686 -3.820 -3.644 1.00 97.81 196 ARG A O 1
ATOM 1509 N N . TYR A 1 197 ? 2.565 -2.728 -1.666 1.00 98.19 197 TYR A N 1
ATOM 1510 C CA . TYR A 1 197 ? 3.046 -1.448 -2.166 1.00 98.19 197 TYR A CA 1
ATOM 1511 C C . TYR A 1 197 ? 4.487 -1.599 -2.647 1.00 98.19 197 TYR A C 1
ATOM 1513 O O . TYR A 1 197 ? 4.777 -1.363 -3.820 1.00 98.19 197 TYR A O 1
ATOM 1521 N N . ASP A 1 198 ? 5.365 -2.115 -1.791 1.00 97.38 198 ASP A N 1
ATOM 1522 C CA . ASP A 1 198 ? 6.785 -2.269 -2.111 1.00 97.38 198 ASP A CA 1
ATOM 1523 C C . ASP A 1 198 ? 7.020 -3.325 -3.189 1.00 97.38 198 ASP A C 1
ATOM 1525 O O . ASP A 1 198 ? 7.849 -3.133 -4.080 1.00 97.38 198 ASP A O 1
ATOM 1529 N N . PHE A 1 199 ? 6.224 -4.397 -3.192 1.00 97.56 199 PHE A N 1
ATOM 1530 C CA . PHE A 1 199 ? 6.223 -5.357 -4.290 1.00 97.56 199 PHE A CA 1
ATOM 1531 C C . PHE A 1 199 ? 5.827 -4.698 -5.621 1.00 97.56 199 PHE A C 1
ATOM 1533 O O . PHE A 1 199 ? 6.484 -4.935 -6.635 1.00 97.56 199 PHE A O 1
ATOM 1540 N N . CYS A 1 200 ? 4.786 -3.853 -5.635 1.00 96.94 200 CYS A N 1
ATOM 1541 C CA . CYS A 1 200 ? 4.362 -3.106 -6.824 1.00 96.94 200 CYS A CA 1
ATOM 1542 C C . CYS A 1 200 ? 5.504 -2.230 -7.350 1.00 96.94 200 CYS A C 1
ATOM 1544 O O . CYS A 1 200 ? 5.871 -2.332 -8.521 1.00 96.94 200 CYS A O 1
ATOM 1546 N N . VAL A 1 201 ? 6.131 -1.445 -6.469 1.00 96.12 201 VAL A N 1
ATOM 1547 C CA . VAL A 1 201 ? 7.286 -0.603 -6.812 1.00 96.12 201 VAL A CA 1
ATOM 1548 C C . VAL A 1 201 ? 8.444 -1.448 -7.348 1.00 96.12 201 VAL A C 1
ATOM 1550 O O . VAL A 1 201 ? 9.027 -1.097 -8.373 1.00 96.12 201 VAL A O 1
ATOM 1553 N N . GLY A 1 202 ? 8.730 -2.597 -6.732 1.00 95.62 202 GLY A N 1
ATOM 1554 C CA . GLY A 1 202 ? 9.740 -3.542 -7.206 1.00 95.62 202 GLY A CA 1
ATOM 1555 C C . GLY A 1 202 ? 9.467 -4.052 -8.623 1.00 95.62 202 GLY A C 1
ATOM 1556 O O . GL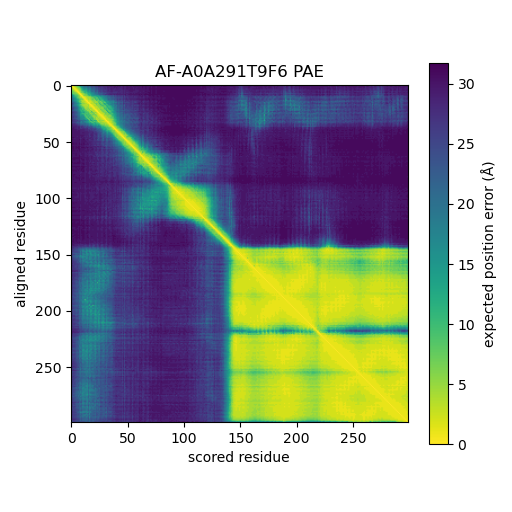Y A 1 202 ? 10.373 -4.074 -9.454 1.00 95.62 202 GLY A O 1
ATOM 1557 N N . ARG A 1 203 ? 8.215 -4.399 -8.954 1.00 96.12 203 ARG A N 1
ATOM 1558 C CA . ARG A 1 203 ? 7.846 -4.794 -10.328 1.00 96.12 203 ARG A CA 1
ATOM 1559 C C . ARG A 1 203 ? 8.001 -3.643 -11.322 1.00 96.12 203 ARG A C 1
ATOM 1561 O O . ARG A 1 203 ? 8.430 -3.878 -12.448 1.00 96.12 203 ARG A O 1
ATOM 1568 N N . LEU A 1 204 ? 7.685 -2.411 -10.921 1.00 94.50 204 LEU A N 1
ATOM 1569 C CA . LEU A 1 204 ? 7.882 -1.228 -11.766 1.00 94.50 204 LEU A CA 1
ATOM 1570 C C . LEU A 1 204 ? 9.366 -0.974 -12.058 1.00 94.50 204 LEU A C 1
ATOM 1572 O O . LEU A 1 204 ? 9.707 -0.648 -13.192 1.00 94.50 204 LEU A O 1
ATOM 1576 N N . MET A 1 205 ? 10.250 -1.200 -11.084 1.00 93.19 205 MET A N 1
ATOM 1577 C CA . MET A 1 205 ? 11.702 -1.121 -11.284 1.00 93.19 205 MET A CA 1
ATOM 1578 C C . MET A 1 205 ? 12.209 -2.180 -12.273 1.00 93.19 205 MET A C 1
ATOM 1580 O O . MET A 1 205 ? 12.947 -1.856 -13.199 1.00 93.19 205 MET A O 1
ATOM 1584 N N . GLU A 1 206 ? 11.763 -3.433 -12.156 1.00 94.12 206 GLU A N 1
ATOM 1585 C CA . GLU A 1 206 ? 12.138 -4.487 -13.114 1.00 94.12 206 GLU A CA 1
ATOM 1586 C C . GLU A 1 206 ? 11.583 -4.222 -14.530 1.00 94.12 206 GLU A C 1
ATOM 1588 O O . GLU A 1 206 ? 12.206 -4.576 -15.533 1.00 94.12 206 GLU A O 1
ATOM 1593 N N . LEU A 1 207 ? 10.426 -3.563 -14.645 1.00 93.75 207 LEU A N 1
ATOM 1594 C CA . LEU A 1 207 ? 9.886 -3.109 -15.931 1.00 93.75 207 LEU A CA 1
ATOM 1595 C C . LEU A 1 207 ? 10.730 -1.992 -16.559 1.00 93.75 207 LEU A C 1
ATOM 1597 O O . LEU A 1 207 ? 10.900 -1.973 -17.782 1.00 93.75 207 LEU A O 1
ATOM 1601 N N . GLU A 1 208 ? 11.273 -1.078 -15.750 1.00 92.06 208 GLU A N 1
ATOM 1602 C CA . GLU A 1 208 ? 12.239 -0.072 -16.208 1.00 92.06 208 GLU A CA 1
ATOM 1603 C C . GLU A 1 208 ? 13.504 -0.750 -16.763 1.00 92.06 208 GLU A C 1
ATOM 1605 O O . GLU A 1 208 ? 13.970 -0.372 -17.841 1.00 92.06 208 GLU A O 1
ATOM 1610 N N . GLU A 1 209 ? 14.003 -1.808 -16.113 1.00 92.69 209 GLU A N 1
ATOM 1611 C CA . GLU A 1 209 ? 15.106 -2.629 -16.635 1.00 92.69 209 GLU A CA 1
ATOM 1612 C C . GLU A 1 209 ? 14.730 -3.333 -17.946 1.00 92.69 209 GLU A C 1
ATOM 1614 O O . GLU A 1 209 ? 15.456 -3.235 -18.937 1.00 92.69 209 GLU A O 1
ATOM 1619 N N . CYS A 1 210 ? 13.553 -3.964 -18.025 1.00 93.62 210 CYS A N 1
ATOM 1620 C CA . CYS A 1 210 ? 13.076 -4.596 -19.261 1.00 93.62 210 CYS A CA 1
ATOM 1621 C C . CYS A 1 210 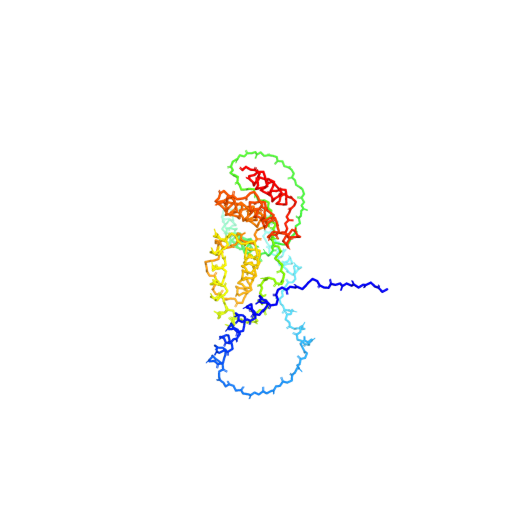? 13.069 -3.620 -20.450 1.00 93.62 210 CYS A C 1
ATOM 1623 O O . CYS A 1 210 ? 13.425 -3.991 -21.575 1.00 93.62 210 CYS A O 1
ATOM 1625 N N . LYS A 1 211 ? 12.700 -2.356 -20.204 1.00 91.56 211 LYS A N 1
ATOM 1626 C CA . LYS A 1 211 ? 12.711 -1.299 -21.218 1.00 91.56 211 LYS A CA 1
ATOM 1627 C C . LYS A 1 211 ? 14.128 -0.989 -21.711 1.00 91.56 211 LYS A C 1
ATOM 1629 O O . LYS A 1 211 ? 14.303 -0.818 -22.917 1.00 91.56 211 LYS A O 1
ATOM 1634 N N . LYS A 1 212 ? 15.138 -0.973 -20.830 1.00 92.12 212 LYS A N 1
ATOM 1635 C CA . LYS A 1 212 ? 16.554 -0.779 -21.215 1.00 92.12 212 LYS A CA 1
ATOM 1636 C C . LYS A 1 212 ? 17.048 -1.877 -22.160 1.00 92.12 212 LYS A C 1
ATOM 1638 O O . LYS A 1 212 ? 17.772 -1.589 -23.106 1.00 92.12 212 LYS A O 1
ATOM 1643 N N . TYR A 1 213 ? 16.580 -3.110 -21.974 1.00 92.06 213 TYR A N 1
ATOM 1644 C CA . TYR A 1 213 ? 16.870 -4.237 -22.869 1.00 92.06 213 TYR A CA 1
ATOM 1645 C C . TYR A 1 213 ? 15.996 -4.276 -24.141 1.00 92.06 213 TYR A C 1
ATOM 1647 O O . TYR A 1 213 ? 16.095 -5.208 -24.943 1.00 92.06 213 TYR A O 1
ATOM 1655 N N . GLY A 1 214 ? 15.147 -3.269 -24.371 1.00 88.06 214 GLY A N 1
ATOM 1656 C CA . GLY A 1 214 ? 14.345 -3.131 -25.587 1.00 88.06 214 GLY A CA 1
ATOM 1657 C C . GLY A 1 214 ? 13.095 -4.015 -25.631 1.00 88.06 214 GLY A C 1
ATOM 1658 O O . GLY A 1 214 ? 12.667 -4.399 -26.728 1.00 88.06 214 GLY A O 1
ATOM 1659 N N . ALA A 1 215 ? 12.530 -4.376 -24.473 1.00 88.12 215 ALA A N 1
ATOM 1660 C CA . ALA A 1 215 ? 11.203 -4.981 -24.389 1.00 88.12 215 ALA A CA 1
ATOM 1661 C C . ALA A 1 215 ? 10.102 -3.908 -24.526 1.00 88.12 215 ALA A C 1
ATOM 1663 O O . ALA A 1 215 ? 10.238 -2.813 -23.970 1.00 88.12 215 ALA A O 1
ATOM 1664 N N . PRO A 1 216 ? 9.003 -4.194 -25.248 1.00 79.81 216 PRO A N 1
ATOM 1665 C CA . PRO A 1 216 ? 7.871 -3.283 -25.325 1.00 79.81 216 PRO A CA 1
ATOM 1666 C C . PRO A 1 216 ? 7.123 -3.284 -23.987 1.00 79.81 216 PRO A C 1
ATOM 1668 O O . PRO A 1 216 ? 6.451 -4.250 -23.640 1.00 79.81 216 PRO A O 1
ATOM 1671 N N . VAL A 1 217 ? 7.248 -2.192 -23.236 1.00 76.88 217 VAL A N 1
ATOM 1672 C CA . VAL A 1 217 ? 6.493 -1.954 -22.000 1.00 76.88 217 VAL A CA 1
ATOM 1673 C C . VAL A 1 217 ? 5.509 -0.815 -22.270 1.00 76.88 217 VAL A C 1
ATOM 1675 O O . VAL A 1 217 ? 5.826 0.357 -22.070 1.00 76.88 217 VAL A O 1
ATOM 1678 N N . SER A 1 218 ? 4.338 -1.147 -22.809 1.00 66.25 218 SER A N 1
ATOM 1679 C CA . SER A 1 218 ? 3.195 -0.231 -22.902 1.00 66.25 218 SER A CA 1
ATOM 1680 C C . SER A 1 218 ? 2.331 -0.335 -21.632 1.00 66.25 218 SER A C 1
ATOM 1682 O O . SER A 1 218 ? 2.400 -1.329 -20.915 1.00 66.25 218 SER A O 1
ATOM 1684 N N . ALA A 1 219 ? 1.532 0.697 -21.334 1.00 65.38 219 ALA A N 1
ATOM 1685 C CA . ALA A 1 219 ? 0.539 0.719 -20.242 1.00 65.38 219 ALA A CA 1
ATOM 1686 C C . ALA A 1 219 ? 1.051 0.804 -18.779 1.00 65.38 219 ALA A C 1
ATOM 1688 O O . ALA A 1 219 ? 0.369 0.360 -17.859 1.00 65.38 219 ALA A O 1
ATOM 1689 N N . THR A 1 220 ? 2.208 1.428 -18.524 1.00 73.06 220 THR A N 1
ATOM 1690 C CA . THR A 1 220 ? 2.685 1.699 -17.145 1.00 73.06 220 THR A CA 1
ATOM 1691 C C . THR A 1 220 ? 2.414 3.116 -16.640 1.00 73.06 220 THR A C 1
ATOM 1693 O O . THR A 1 220 ? 2.733 3.403 -15.490 1.00 73.06 220 THR A O 1
ATOM 1696 N N . ALA A 1 221 ? 1.851 4.009 -17.465 1.00 77.06 221 ALA A N 1
ATOM 1697 C CA . ALA A 1 221 ? 1.691 5.428 -17.127 1.00 77.06 221 ALA A CA 1
ATOM 1698 C C . ALA A 1 221 ? 0.934 5.634 -15.803 1.00 77.06 221 ALA A C 1
ATOM 1700 O O . ALA A 1 221 ? 1.464 6.280 -14.902 1.00 77.06 221 ALA A O 1
ATOM 1701 N N . ASP A 1 222 ? -0.211 4.970 -15.644 1.00 84.50 222 ASP A N 1
ATOM 1702 C CA . ASP A 1 222 ? -1.062 5.075 -14.449 1.00 84.50 222 ASP A CA 1
ATOM 1703 C C . ASP A 1 222 ? -0.420 4.481 -13.188 1.00 84.50 222 ASP A C 1
ATOM 1705 O O . ASP A 1 222 ? -0.824 4.791 -12.067 1.00 84.50 222 ASP A O 1
ATOM 1709 N N . LEU A 1 223 ? 0.593 3.626 -13.360 1.00 91.00 223 LEU A N 1
ATOM 1710 C CA . LEU A 1 223 ? 1.312 2.976 -12.268 1.00 91.00 223 LEU A CA 1
ATOM 1711 C C . LEU A 1 223 ? 2.561 3.755 -11.840 1.00 91.00 223 LEU A C 1
ATOM 1713 O O . LEU A 1 223 ? 3.075 3.526 -10.748 1.00 91.00 223 LEU A O 1
ATOM 1717 N N . LYS A 1 224 ? 3.049 4.711 -12.642 1.00 90.00 224 LYS A N 1
ATOM 1718 C CA . LYS A 1 224 ? 4.239 5.504 -12.286 1.00 90.00 224 LYS A CA 1
ATOM 1719 C C . LYS A 1 224 ? 4.064 6.276 -10.983 1.00 90.00 224 LYS A C 1
ATOM 1721 O O . LYS A 1 224 ? 5.043 6.469 -10.271 1.00 90.00 224 LYS A O 1
ATOM 1726 N N . LYS A 1 225 ? 2.830 6.654 -10.637 1.00 93.69 225 LYS A N 1
ATOM 1727 C CA . LYS A 1 225 ? 2.509 7.336 -9.376 1.00 93.69 225 LYS A CA 1
ATOM 1728 C C . LYS A 1 225 ? 2.993 6.579 -8.136 1.00 93.69 225 LYS A C 1
ATOM 1730 O O . LYS A 1 225 ? 3.449 7.220 -7.202 1.00 93.69 225 LYS A O 1
ATOM 1735 N N . TYR A 1 226 ? 3.025 5.240 -8.161 1.00 94.62 226 TYR A N 1
ATOM 1736 C CA . TYR A 1 226 ? 3.516 4.428 -7.037 1.00 94.62 226 TYR A CA 1
ATOM 1737 C C . TYR A 1 226 ? 5.006 4.656 -6.722 1.00 94.62 226 TYR A C 1
ATOM 1739 O O . TYR A 1 226 ? 5.459 4.333 -5.627 1.00 94.62 226 TYR A O 1
ATOM 1747 N N . ARG A 1 227 ? 5.772 5.226 -7.664 1.00 94.12 227 ARG A N 1
ATOM 1748 C CA . ARG A 1 227 ? 7.180 5.603 -7.477 1.00 94.12 227 ARG A CA 1
ATOM 1749 C C . ARG A 1 227 ? 7.344 6.954 -6.771 1.00 94.12 227 ARG A C 1
ATOM 1751 O O . ARG A 1 227 ? 8.445 7.248 -6.324 1.00 94.12 227 ARG A O 1
ATOM 1758 N N . SER A 1 228 ? 6.290 7.766 -6.680 1.00 94.44 228 SER A N 1
ATOM 1759 C CA . SER A 1 228 ? 6.331 9.069 -6.010 1.00 94.44 228 SER A CA 1
ATOM 1760 C C . SER A 1 228 ? 6.213 8.916 -4.495 1.00 94.44 228 SER A C 1
ATOM 1762 O O . SER A 1 228 ? 5.350 8.178 -4.016 1.00 94.44 228 SER A O 1
ATOM 1764 N N . LEU A 1 229 ? 7.040 9.647 -3.746 1.00 93.62 229 LEU A N 1
ATOM 1765 C CA . LEU A 1 229 ? 6.962 9.717 -2.288 1.00 93.62 229 LEU A CA 1
ATOM 1766 C C . LEU A 1 229 ? 5.672 10.400 -1.815 1.00 93.62 229 LEU A C 1
ATOM 1768 O O . LEU A 1 229 ? 5.043 9.903 -0.893 1.00 93.62 229 LEU A O 1
ATOM 1772 N N . SER A 1 230 ? 5.212 11.463 -2.482 1.00 93.12 230 SER A N 1
ATOM 1773 C CA . SER A 1 230 ? 3.954 12.128 -2.103 1.00 93.12 230 SER A CA 1
ATOM 1774 C C . SER A 1 230 ? 2.752 11.194 -2.241 1.00 93.12 230 SER A C 1
ATOM 1776 O O . SER A 1 230 ? 1.958 11.045 -1.321 1.00 93.12 230 SER A O 1
ATOM 1778 N N . PHE A 1 231 ? 2.676 10.472 -3.362 1.00 95.00 231 PHE A N 1
ATOM 1779 C CA . PHE A 1 231 ? 1.623 9.483 -3.578 1.00 95.00 231 PHE A CA 1
ATOM 1780 C C . PHE A 1 231 ? 1.726 8.322 -2.582 1.00 95.00 231 PHE A C 1
ATOM 1782 O O . PHE A 1 231 ? 0.707 7.830 -2.101 1.00 95.00 231 PHE A O 1
ATOM 1789 N N . ARG A 1 232 ? 2.953 7.880 -2.258 1.00 96.19 232 ARG A N 1
ATOM 1790 C CA . ARG A 1 232 ? 3.185 6.888 -1.201 1.00 96.19 232 ARG A CA 1
ATOM 1791 C C . ARG A 1 232 ? 2.612 7.378 0.117 1.00 96.19 232 ARG A C 1
ATOM 1793 O O . ARG A 1 232 ? 1.997 6.566 0.811 1.00 96.19 232 ARG A O 1
ATOM 1800 N N . ASP A 1 233 ? 2.831 8.645 0.443 1.00 95.19 233 ASP A N 1
ATOM 1801 C CA . ASP A 1 233 ? 2.426 9.215 1.714 1.00 95.19 233 ASP A CA 1
ATOM 1802 C C . ASP A 1 233 ? 0.912 9.330 1.839 1.00 95.19 233 ASP A C 1
ATOM 1804 O O . ASP A 1 233 ? 0.355 8.877 2.841 1.00 95.19 233 ASP A O 1
ATOM 1808 N N . ASP A 1 234 ? 0.251 9.836 0.801 1.00 96.12 234 ASP A N 1
ATOM 1809 C CA . ASP A 1 234 ? -1.210 9.905 0.731 1.00 96.12 234 ASP A CA 1
ATOM 1810 C C . ASP A 1 234 ? -1.836 8.504 0.781 1.00 96.12 234 ASP A C 1
ATOM 1812 O O . ASP A 1 234 ? -2.834 8.280 1.462 1.00 96.12 234 ASP A O 1
ATOM 1816 N N . ALA A 1 235 ? -1.205 7.513 0.145 1.00 97.19 235 ALA A N 1
ATOM 1817 C CA . ALA A 1 235 ? -1.672 6.135 0.208 1.00 97.19 235 ALA A CA 1
ATOM 1818 C C . ALA A 1 235 ? -1.554 5.522 1.621 1.00 97.19 235 ALA A C 1
ATOM 1820 O O . ALA A 1 235 ? -2.374 4.668 1.962 1.00 97.19 235 ALA A O 1
ATOM 1821 N N . VAL A 1 236 ? -0.566 5.916 2.452 1.00 98.19 236 VAL A N 1
ATOM 1822 C CA . VAL A 1 236 ? -0.519 5.487 3.874 1.00 98.19 236 VAL A CA 1
ATOM 1823 C C . VAL A 1 236 ? -1.730 6.032 4.622 1.00 98.19 236 VAL A C 1
ATOM 1825 O O . VAL A 1 236 ? -2.384 5.294 5.352 1.00 98.19 236 VAL A O 1
ATOM 1828 N N . LYS A 1 237 ? -2.021 7.318 4.442 1.00 97.81 237 LYS A N 1
ATOM 1829 C CA . LYS A 1 237 ? -3.153 7.990 5.086 1.00 97.81 237 LYS A CA 1
ATOM 1830 C C . LYS A 1 237 ? -4.475 7.325 4.722 1.00 97.81 237 LYS A C 1
ATOM 1832 O O . LYS A 1 237 ? -5.273 6.961 5.580 1.00 97.81 237 LYS A O 1
ATOM 1837 N N . GLU A 1 238 ? -4.644 7.010 3.442 1.00 97.75 238 GLU A N 1
ATOM 1838 C CA . GLU A 1 238 ? -5.827 6.297 2.970 1.00 97.75 238 GLU A CA 1
ATOM 1839 C C . GLU A 1 238 ? -5.982 4.909 3.624 1.00 97.75 238 GLU A C 1
ATOM 1841 O O . GLU A 1 238 ? -7.083 4.548 4.041 1.00 97.75 238 GLU A O 1
ATOM 1846 N N . ILE A 1 239 ? -4.908 4.113 3.764 1.00 98.12 239 ILE A N 1
ATOM 1847 C CA . ILE A 1 239 ? -5.020 2.805 4.438 1.00 98.12 239 ILE A CA 1
ATOM 1848 C C . ILE A 1 239 ? -5.298 2.939 5.939 1.00 98.12 239 ILE A C 1
ATOM 1850 O O . ILE A 1 239 ? -5.992 2.075 6.480 1.00 98.12 239 ILE A O 1
ATOM 1854 N N . ILE A 1 240 ? -4.796 3.987 6.603 1.00 98.50 240 ILE A N 1
ATOM 1855 C CA . ILE A 1 240 ? -5.119 4.297 8.004 1.00 98.50 240 ILE A CA 1
ATOM 1856 C C . ILE A 1 240 ? -6.638 4.450 8.128 1.00 98.50 240 ILE A C 1
ATOM 1858 O O . ILE A 1 240 ? -7.265 3.647 8.818 1.00 98.50 240 ILE A O 1
ATOM 1862 N N . HIS A 1 241 ? -7.243 5.348 7.349 1.00 98.31 241 HIS A N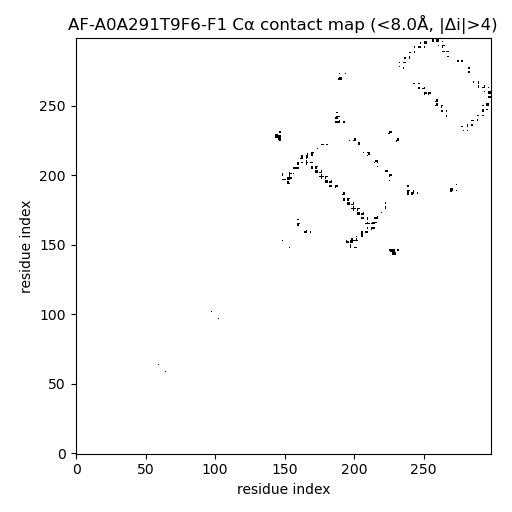 1
ATOM 1863 C CA . HIS A 1 241 ? -8.684 5.605 7.408 1.00 98.31 241 HIS A CA 1
ATOM 1864 C C . HIS A 1 241 ? -9.555 4.425 6.956 1.00 98.31 241 HIS A C 1
ATOM 1866 O O . HIS A 1 2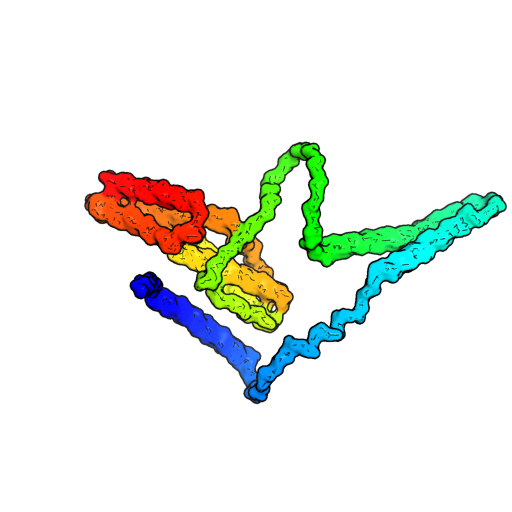41 ? -10.506 4.063 7.642 1.00 98.31 241 HIS A O 1
ATOM 1872 N N . ARG A 1 242 ? -9.218 3.718 5.868 1.00 97.81 242 ARG A N 1
ATOM 1873 C CA . ARG A 1 242 ? -9.996 2.521 5.469 1.00 97.81 242 ARG A CA 1
ATOM 1874 C C . ARG A 1 242 ? -9.947 1.414 6.523 1.00 97.81 242 ARG A C 1
ATOM 1876 O O . ARG A 1 242 ? -10.893 0.639 6.679 1.00 97.81 242 ARG A O 1
ATOM 1883 N N . THR A 1 243 ? -8.822 1.293 7.227 1.00 98.31 243 THR A N 1
ATOM 1884 C CA . THR A 1 243 ? -8.701 0.341 8.335 1.00 98.31 243 THR A CA 1
ATOM 1885 C C . THR A 1 243 ? -9.496 0.839 9.539 1.00 98.31 243 THR A C 1
ATOM 1887 O O . THR A 1 243 ? -10.214 0.050 10.145 1.00 98.31 243 THR A O 1
ATOM 1890 N N . GLU A 1 244 ? -9.437 2.132 9.849 1.00 98.38 244 GLU A N 1
ATOM 1891 C CA . GLU A 1 244 ? -10.232 2.773 10.897 1.00 98.38 244 GLU A CA 1
ATOM 1892 C C . GLU A 1 244 ? -11.730 2.515 10.695 1.00 98.38 244 GLU A C 1
ATOM 1894 O O . GLU A 1 244 ? -12.356 1.950 11.586 1.00 98.38 244 GLU A O 1
ATOM 1899 N N . GLU A 1 245 ? -12.279 2.785 9.506 1.00 98.31 245 GLU A N 1
ATOM 1900 C CA . GLU A 1 245 ? -13.690 2.547 9.160 1.00 98.31 245 GLU A CA 1
ATOM 1901 C C . GLU A 1 245 ? -14.115 1.092 9.417 1.00 98.31 245 GLU A C 1
ATOM 1903 O O . GLU A 1 245 ? -15.158 0.812 10.019 1.00 98.31 245 GLU A O 1
ATOM 1908 N N . LYS A 1 246 ? -13.275 0.128 9.014 1.00 97.56 246 LYS A N 1
ATOM 1909 C CA . LYS A 1 246 ? -13.514 -1.300 9.270 1.00 97.56 246 LYS A CA 1
ATOM 1910 C C . LYS A 1 246 ? -13.578 -1.601 10.771 1.00 97.56 246 LYS A C 1
ATOM 1912 O O . LYS A 1 246 ? -14.403 -2.414 11.202 1.00 97.56 246 LYS A O 1
ATOM 1917 N N . TYR A 1 247 ? -12.681 -1.018 11.563 1.00 98.19 247 TYR A N 1
ATOM 1918 C CA . TYR A 1 247 ? -12.625 -1.243 13.007 1.00 98.19 247 TYR A CA 1
ATOM 1919 C C . TYR A 1 247 ? -13.731 -0.489 13.753 1.00 98.19 247 TYR A C 1
ATOM 1921 O O . TYR A 1 247 ? -14.316 -1.065 14.670 1.00 98.19 247 TYR A O 1
ATOM 1929 N N . GLN A 1 248 ? -14.093 0.717 13.319 1.00 98.38 248 GLN A N 1
ATOM 1930 C CA . GLN A 1 248 ? -15.239 1.481 13.804 1.00 98.38 248 GLN A CA 1
ATOM 1931 C C . GLN A 1 248 ? -16.521 0.656 13.677 1.00 98.38 248 GLN A C 1
ATOM 1933 O O . GLN A 1 248 ? -17.156 0.347 14.687 1.00 98.38 248 GLN A O 1
ATOM 1938 N N . ALA A 1 249 ? -16.846 0.199 12.462 1.00 98.06 249 ALA A N 1
ATOM 1939 C CA . ALA A 1 249 ? -18.035 -0.618 12.214 1.00 98.06 249 ALA A CA 1
ATOM 1940 C C . ALA A 1 249 ? -18.039 -1.890 13.078 1.00 98.06 249 ALA A C 1
ATOM 1942 O O . ALA A 1 249 ? -19.083 -2.361 13.542 1.00 98.06 249 ALA A O 1
ATOM 1943 N N . LYS A 1 250 ? -16.852 -2.456 13.337 1.00 97.62 250 LYS A N 1
ATOM 1944 C CA . LYS A 1 250 ? -16.714 -3.618 14.212 1.00 97.62 250 LYS A CA 1
ATOM 1945 C C . LYS A 1 250 ? -16.981 -3.283 15.677 1.00 97.62 250 LYS A C 1
ATOM 1947 O O . LYS A 1 250 ? -17.634 -4.083 16.341 1.00 97.62 250 LYS A O 1
ATOM 1952 N N . ILE A 1 251 ? -16.478 -2.158 16.177 1.00 98.00 251 ILE A N 1
ATOM 1953 C CA . ILE A 1 251 ? -16.655 -1.695 17.559 1.00 98.00 251 ILE A CA 1
ATOM 1954 C C . ILE A 1 251 ? -18.121 -1.353 17.834 1.00 98.00 251 ILE A C 1
ATOM 1956 O O . ILE A 1 251 ? -18.672 -1.809 18.837 1.00 98.00 251 ILE A O 1
ATOM 1960 N N . GLU A 1 252 ? -18.775 -0.627 16.928 1.00 97.44 252 GLU A N 1
ATOM 1961 C CA . GLU A 1 252 ? -20.188 -0.241 17.050 1.00 97.44 252 GLU A CA 1
ATOM 1962 C C . GLU A 1 252 ? -21.117 -1.461 17.129 1.00 97.44 252 GLU A C 1
ATOM 1964 O O . GLU A 1 252 ? -22.080 -1.470 17.894 1.00 97.44 252 GLU A O 1
ATOM 1969 N N . GLY A 1 253 ? -20.790 -2.538 16.406 1.00 96.75 253 GLY A N 1
ATOM 1970 C CA . GLY A 1 253 ? -21.556 -3.786 16.428 1.00 96.75 253 GLY A CA 1
ATOM 1971 C C . GLY A 1 253 ? -21.367 -4.660 17.679 1.00 96.75 253 GLY A C 1
ATOM 1972 O O . GLY A 1 253 ? -22.018 -5.703 17.796 1.00 96.75 253 GLY A O 1
ATOM 1973 N N . LEU A 1 254 ? -20.468 -4.310 18.607 1.00 97.44 254 LEU A N 1
ATOM 1974 C CA . LEU A 1 254 ? -20.173 -5.115 19.799 1.00 97.44 254 LEU A CA 1
ATOM 1975 C C . LEU A 1 254 ? -20.978 -4.664 21.021 1.00 97.44 254 LEU A C 1
ATOM 1977 O O . LEU A 1 254 ? -21.165 -3.481 21.275 1.00 97.44 254 LEU A O 1
ATOM 1981 N N . LYS A 1 255 ? -21.407 -5.633 21.838 1.00 95.31 255 LYS A N 1
ATOM 1982 C CA . LYS A 1 255 ? -22.261 -5.380 23.014 1.00 95.31 255 LYS A CA 1
ATOM 1983 C C . LYS A 1 255 ? -21.496 -5.011 24.284 1.00 95.31 255 LYS A C 1
ATOM 1985 O O . LYS A 1 255 ? -22.048 -4.355 25.155 1.00 95.31 255 LYS A O 1
ATOM 1990 N N . THR A 1 256 ? -20.267 -5.500 24.441 1.00 96.31 256 THR A N 1
ATOM 1991 C CA . THR A 1 256 ? -19.528 -5.397 25.707 1.00 96.31 256 THR A CA 1
ATOM 1992 C C . THR A 1 256 ? -18.376 -4.410 25.587 1.00 96.31 256 THR A C 1
ATOM 1994 O O . THR A 1 256 ? -17.589 -4.490 24.643 1.00 96.31 256 THR A O 1
ATOM 1997 N N . ALA A 1 257 ? -18.221 -3.536 26.586 1.00 95.62 257 ALA A N 1
ATOM 1998 C CA . ALA A 1 257 ? -17.140 -2.546 26.638 1.00 95.62 257 ALA A CA 1
ATOM 1999 C C . ALA A 1 257 ? -15.750 -3.194 26.501 1.00 95.62 257 ALA A C 1
ATOM 2001 O O . ALA A 1 257 ? -14.918 -2.745 25.720 1.00 95.62 257 ALA A O 1
ATOM 2002 N N . LYS A 1 258 ? -15.527 -4.338 27.166 1.00 96.62 258 LYS A N 1
ATOM 2003 C CA . LYS A 1 258 ? -14.268 -5.092 27.052 1.00 96.62 258 LYS A CA 1
ATOM 2004 C C . LYS A 1 258 ? -13.978 -5.553 25.620 1.00 96.62 258 LYS A C 1
ATOM 2006 O O . LYS A 1 258 ? -12.834 -5.512 25.182 1.00 96.62 258 LYS A O 1
ATOM 2011 N N . ALA A 1 259 ? -14.992 -6.015 24.881 1.00 96.94 259 ALA A N 1
ATOM 2012 C CA . ALA A 1 259 ? -14.787 -6.420 23.493 1.00 96.94 259 ALA A CA 1
ATOM 2013 C C . ALA A 1 259 ? -14.496 -5.209 22.603 1.00 96.94 259 ALA A C 1
ATOM 2015 O O . ALA A 1 259 ? -13.599 -5.297 21.769 1.00 96.94 259 ALA A O 1
ATOM 2016 N N . LYS A 1 260 ? -15.205 -4.092 22.806 1.00 98.00 260 LYS A N 1
ATOM 2017 C CA . LYS A 1 260 ? -14.960 -2.835 22.092 1.00 98.00 260 LYS A CA 1
ATOM 2018 C C . LYS A 1 260 ? -13.520 -2.348 22.284 1.00 98.00 260 LYS A C 1
ATOM 2020 O O . LYS A 1 260 ? -12.814 -2.161 21.298 1.00 98.00 260 LYS A O 1
ATOM 2025 N N . GLN A 1 261 ? -13.056 -2.263 23.532 1.00 97.12 261 GLN A N 1
ATOM 2026 C CA . GLN A 1 261 ? -11.685 -1.853 23.860 1.00 97.12 261 GLN A CA 1
ATOM 2027 C C . GLN A 1 261 ? -10.634 -2.765 23.218 1.00 97.12 261 GLN A C 1
ATOM 2029 O O . GLN A 1 261 ? -9.699 -2.275 22.595 1.00 97.12 261 GLN A O 1
ATOM 2034 N N . ASN A 1 262 ? -10.825 -4.088 23.280 1.00 97.69 262 ASN A N 1
ATOM 2035 C CA . ASN A 1 262 ? -9.911 -5.038 22.639 1.00 97.69 262 ASN A CA 1
ATOM 2036 C C . ASN A 1 262 ? -9.812 -4.837 21.116 1.00 97.69 262 ASN A C 1
ATOM 2038 O O . ASN A 1 262 ? -8.779 -5.132 20.523 1.00 97.69 262 ASN A O 1
ATOM 2042 N N . TRP A 1 263 ? -10.893 -4.418 20.451 1.00 97.75 263 TRP A N 1
ATOM 2043 C CA . TRP A 1 263 ? -10.856 -4.141 19.014 1.00 97.75 263 TRP A CA 1
ATOM 2044 C C . TRP A 1 263 ? -10.195 -2.797 18.704 1.00 97.75 263 TRP A C 1
ATOM 2046 O O . TRP A 1 263 ? -9.422 -2.746 17.751 1.00 97.75 263 TRP A O 1
ATOM 2056 N N . ALA A 1 264 ? -10.412 -1.764 19.522 1.00 96.94 264 ALA A N 1
ATOM 2057 C CA . ALA A 1 264 ? -9.675 -0.503 19.413 1.00 96.94 264 ALA A CA 1
ATOM 2058 C C . ALA A 1 264 ? -8.159 -0.717 19.583 1.00 96.94 264 ALA A C 1
ATOM 2060 O O . ALA A 1 264 ? -7.365 -0.224 18.789 1.00 96.94 264 ALA A O 1
ATOM 2061 N N . GLU A 1 265 ? -7.746 -1.549 20.543 1.00 97.06 265 GLU A N 1
ATOM 2062 C CA . GLU A 1 265 ? -6.333 -1.889 20.741 1.00 97.06 265 GLU A CA 1
ATOM 2063 C C . GLU A 1 265 ? -5.740 -2.640 19.536 1.00 97.06 265 GLU A C 1
ATOM 2065 O O . GLU A 1 265 ? -4.641 -2.330 19.074 1.00 97.06 265 GLU A O 1
ATOM 2070 N N . LYS A 1 266 ? -6.494 -3.592 18.969 1.00 97.38 266 LYS A N 1
ATOM 2071 C CA . LYS A 1 266 ? -6.070 -4.347 17.779 1.00 97.38 266 LYS A CA 1
ATOM 2072 C C . LYS A 1 266 ? -5.832 -3.471 16.554 1.00 97.38 266 LYS A C 1
ATOM 2074 O O . LYS A 1 266 ? -4.981 -3.825 15.743 1.00 97.38 266 LYS A O 1
ATOM 2079 N N . TYR A 1 267 ? -6.572 -2.373 16.406 1.00 98.00 267 TYR A N 1
ATOM 2080 C CA . TYR A 1 267 ? -6.344 -1.420 15.323 1.00 98.00 267 TYR A CA 1
ATOM 2081 C C . TYR A 1 267 ? -4.919 -0.863 15.387 1.00 98.00 267 TYR A C 1
ATOM 2083 O O . TYR A 1 267 ? -4.161 -0.999 14.429 1.00 98.00 267 TYR A O 1
ATOM 2091 N N . HIS A 1 268 ? -4.524 -0.325 16.544 1.00 94.56 268 HIS A N 1
ATOM 2092 C CA . HIS A 1 268 ? -3.187 0.232 16.732 1.00 94.56 268 HIS A CA 1
ATOM 2093 C C . HIS A 1 268 ? -2.095 -0.838 16.569 1.00 94.56 268 HIS A C 1
ATOM 2095 O O . HIS A 1 268 ? -1.130 -0.645 15.829 1.00 94.56 268 HIS A O 1
ATOM 2101 N N . GLN A 1 269 ? -2.291 -2.013 17.181 1.00 97.31 269 GLN A N 1
ATOM 2102 C CA . GLN A 1 269 ? -1.362 -3.147 17.076 1.00 97.31 269 GLN A CA 1
ATOM 2103 C C . GLN A 1 269 ? -1.158 -3.626 15.630 1.00 97.31 269 GLN A C 1
ATOM 2105 O O . GLN A 1 269 ? -0.082 -4.114 15.289 1.00 97.31 269 GLN A O 1
ATOM 2110 N N . ALA A 1 270 ? -2.163 -3.492 14.758 1.00 97.50 270 ALA A N 1
ATOM 2111 C CA . ALA A 1 270 ? -2.035 -3.878 13.354 1.00 97.50 270 ALA A CA 1
ATOM 2112 C C . ALA A 1 270 ? -1.029 -3.001 12.586 1.00 97.50 270 ALA A C 1
ATOM 2114 O O . ALA A 1 270 ? -0.445 -3.466 11.607 1.00 97.50 270 ALA A O 1
ATOM 2115 N N . PHE A 1 271 ? -0.809 -1.760 13.030 1.00 97.62 271 PHE A N 1
ATOM 2116 C CA . PHE A 1 271 ? 0.127 -0.823 12.412 1.00 97.62 271 PHE A CA 1
ATOM 2117 C C . PHE A 1 271 ? 1.501 -0.773 13.090 1.00 97.62 271 PHE A C 1
ATOM 2119 O O . PHE A 1 271 ? 2.457 -0.320 12.462 1.00 97.62 271 PHE A O 1
ATOM 2126 N N . GLU A 1 272 ? 1.633 -1.278 14.319 1.00 96.69 272 GLU A N 1
ATOM 2127 C CA . GLU A 1 272 ? 2.880 -1.264 15.100 1.00 96.69 272 GLU A CA 1
ATOM 2128 C C . GLU A 1 272 ? 4.120 -1.765 14.321 1.00 96.69 272 GLU A C 1
ATOM 2130 O O . GLU A 1 272 ? 5.144 -1.073 14.336 1.00 96.69 272 GLU A O 1
ATOM 2135 N N . PRO A 1 273 ? 4.062 -2.877 13.551 1.00 97.00 273 PRO A N 1
ATOM 2136 C CA . PRO A 1 273 ? 5.215 -3.345 12.776 1.00 97.00 273 PRO A CA 1
ATOM 2137 C C . PRO A 1 273 ? 5.659 -2.379 11.669 1.00 97.00 273 PRO A C 1
ATOM 2139 O O . PRO A 1 273 ? 6.784 -2.481 11.178 1.00 97.00 273 PRO A O 1
ATOM 2142 N N . TYR A 1 274 ? 4.779 -1.462 11.257 1.00 96.81 274 TYR A N 1
ATOM 2143 C CA . TYR A 1 274 ? 4.982 -0.582 10.110 1.00 96.81 274 TYR A CA 1
ATOM 2144 C C . TYR A 1 274 ? 5.345 0.855 10.492 1.00 96.81 274 TYR A C 1
ATOM 2146 O O . TYR A 1 274 ? 5.710 1.630 9.611 1.00 96.81 274 TYR A O 1
ATOM 2154 N N . LEU A 1 275 ? 5.332 1.201 11.785 1.00 95.88 275 LEU A N 1
ATOM 2155 C CA . LEU A 1 275 ? 5.726 2.525 12.284 1.00 95.88 275 LEU A CA 1
ATOM 2156 C C . LEU A 1 275 ? 7.108 3.000 11.787 1.00 95.88 275 LEU A C 1
ATOM 2158 O O . LEU A 1 275 ? 7.233 4.187 11.481 1.00 95.88 275 LEU A O 1
ATOM 2162 N N . PRO A 1 276 ? 8.144 2.140 11.643 1.00 95.81 276 PRO A N 1
ATOM 2163 C CA . PRO A 1 276 ? 9.433 2.563 11.084 1.00 95.81 276 PRO A CA 1
ATOM 2164 C C . PRO A 1 276 ? 9.374 3.017 9.618 1.00 95.81 276 PRO A C 1
ATOM 2166 O O . PRO A 1 276 ? 10.288 3.694 9.158 1.00 95.81 276 PRO A O 1
ATOM 2169 N N . TYR A 1 277 ? 8.321 2.642 8.886 1.00 94.38 277 TYR A N 1
ATOM 2170 C CA . TYR A 1 277 ? 8.117 2.959 7.468 1.00 94.38 277 TYR A CA 1
ATOM 2171 C C . TYR A 1 277 ? 7.090 4.078 7.255 1.00 94.38 277 TYR A C 1
ATOM 2173 O O . TYR A 1 277 ? 6.622 4.271 6.132 1.00 94.38 277 TYR A O 1
ATOM 2181 N N . MET A 1 278 ? 6.717 4.780 8.326 1.00 95.19 278 MET A N 1
ATOM 2182 C CA . MET A 1 278 ? 5.778 5.895 8.303 1.00 95.19 278 MET A CA 1
ATOM 2183 C C . MET A 1 278 ? 6.475 7.213 8.635 1.00 95.19 278 MET A C 1
ATOM 2185 O O . MET A 1 278 ? 7.377 7.269 9.479 1.00 95.19 278 MET A O 1
ATOM 2189 N N . THR A 1 279 ? 6.005 8.287 8.012 1.00 95.00 279 THR A N 1
ATOM 2190 C CA . THR A 1 279 ? 6.368 9.660 8.366 1.00 95.00 279 THR A CA 1
ATOM 2191 C C . THR A 1 279 ? 5.708 10.065 9.681 1.00 95.00 279 THR A C 1
ATOM 2193 O O . THR A 1 279 ? 4.722 9.469 10.117 1.00 95.00 279 THR A O 1
ATOM 2196 N N . ASP A 1 280 ? 6.231 11.101 10.330 1.00 95.50 280 ASP A N 1
ATOM 2197 C CA . ASP A 1 280 ? 5.667 11.561 11.603 1.00 95.50 280 ASP A CA 1
ATOM 2198 C C . ASP A 1 280 ? 4.241 12.107 11.441 1.00 95.50 280 ASP A C 1
ATOM 2200 O O . ASP A 1 280 ? 3.409 11.899 12.321 1.00 95.50 280 ASP A O 1
ATOM 2204 N N . GLY A 1 281 ? 3.917 12.688 10.278 1.00 95.00 281 GLY A N 1
ATOM 2205 C CA . GLY A 1 281 ? 2.544 13.073 9.940 1.00 95.00 281 GLY A CA 1
ATOM 2206 C C . GLY A 1 281 ? 1.587 11.877 9.907 1.00 95.00 281 GLY A C 1
ATOM 2207 O O . GLY A 1 281 ? 0.521 11.928 10.509 1.00 95.00 281 GLY A O 1
ATOM 2208 N N . GLN A 1 282 ? 1.992 10.763 9.291 1.00 97.50 282 GLN A N 1
ATOM 2209 C CA . GLN A 1 282 ? 1.188 9.531 9.259 1.00 97.50 282 GLN A CA 1
ATOM 2210 C C . GLN A 1 282 ? 1.045 8.890 10.640 1.00 97.50 282 GLN A C 1
ATOM 2212 O O . GLN A 1 282 ? -0.007 8.347 10.962 1.00 97.50 282 GLN A O 1
ATOM 2217 N N . LYS A 1 283 ? 2.090 8.951 11.474 1.00 97.88 283 LYS A N 1
ATOM 2218 C CA . LYS A 1 283 ? 2.018 8.465 12.860 1.00 97.88 283 LYS A CA 1
ATOM 2219 C C . LYS A 1 283 ? 1.064 9.308 13.704 1.00 97.88 283 LYS A C 1
ATOM 2221 O O . LYS A 1 283 ? 0.353 8.736 14.525 1.00 97.88 283 LYS A O 1
ATOM 2226 N N . SER A 1 284 ? 1.043 10.629 13.502 1.00 97.31 284 SER A N 1
ATOM 2227 C CA . SER A 1 284 ? 0.070 11.521 14.148 1.00 97.31 284 SER A CA 1
ATOM 2228 C C . SER A 1 284 ? -1.352 11.122 13.768 1.00 97.31 284 SER A C 1
ATOM 2230 O O . SER A 1 284 ? -2.166 10.857 14.644 1.00 97.31 284 SER A O 1
ATOM 2232 N N . GLU A 1 285 ? -1.609 10.958 12.471 1.00 97.25 285 GLU A N 1
ATOM 2233 C CA . GLU A 1 285 ? -2.920 10.577 11.934 1.00 97.25 285 GLU A CA 1
ATOM 2234 C C . GLU A 1 285 ? -3.378 9.195 12.434 1.00 97.25 285 GLU A C 1
ATOM 2236 O O . GLU A 1 285 ? -4.513 9.019 12.872 1.00 97.25 285 GLU A O 1
ATOM 2241 N N . LEU A 1 286 ? -2.465 8.218 12.484 1.00 98.19 286 LEU A N 1
ATOM 2242 C CA . LEU A 1 286 ? -2.714 6.916 13.107 1.00 98.19 286 LEU A CA 1
ATOM 2243 C C . LEU A 1 286 ? -3.057 7.046 14.600 1.00 98.19 286 LEU A C 1
ATOM 2245 O O . LEU A 1 286 ? -3.913 6.315 15.103 1.00 98.19 286 LEU A O 1
ATOM 2249 N N . GLY A 1 287 ? -2.375 7.942 15.316 1.00 97.19 287 GLY A N 1
ATOM 2250 C CA . GLY A 1 287 ? -2.627 8.232 16.725 1.00 97.19 287 GLY A CA 1
ATOM 2251 C C . GLY A 1 287 ? -4.009 8.841 16.955 1.00 97.19 287 GLY A C 1
ATOM 2252 O O . GLY A 1 287 ? -4.726 8.390 17.846 1.00 97.19 287 GLY A O 1
ATOM 2253 N N . GLU A 1 288 ? -4.407 9.798 16.118 1.00 97.81 288 GLU A N 1
ATOM 2254 C CA . GLU A 1 288 ? -5.730 10.434 16.137 1.00 97.81 288 GLU A CA 1
ATOM 2255 C C . GLU A 1 288 ? -6.845 9.416 15.866 1.00 97.81 288 GLU A C 1
ATOM 2257 O O . GLU A 1 288 ? -7.769 9.288 16.672 1.00 97.81 288 GLU A O 1
ATOM 2262 N N . ALA A 1 289 ? -6.709 8.609 14.809 1.00 97.81 289 ALA A N 1
ATOM 2263 C CA . ALA A 1 289 ? -7.639 7.522 14.501 1.00 97.81 289 ALA A CA 1
ATOM 2264 C C . ALA A 1 289 ? -7.717 6.494 15.645 1.00 97.81 289 ALA A C 1
ATOM 2266 O O . ALA A 1 289 ? -8.792 6.025 16.020 1.00 97.81 289 ALA A O 1
ATOM 2267 N N . SER A 1 290 ? -6.580 6.159 16.264 1.00 97.50 290 SER A N 1
ATOM 2268 C CA . SER A 1 290 ? -6.561 5.249 17.410 1.00 97.50 290 SER A CA 1
ATOM 2269 C C . SER A 1 290 ? -7.289 5.836 18.619 1.00 97.50 290 SER A C 1
ATOM 2271 O O . SER A 1 290 ? -8.037 5.109 19.273 1.00 97.50 290 SER A O 1
ATOM 2273 N N . ALA A 1 291 ? -7.078 7.118 18.929 1.00 97.81 291 ALA A N 1
ATOM 2274 C CA . ALA A 1 291 ? -7.751 7.804 20.029 1.00 97.81 291 ALA A CA 1
ATOM 2275 C C . ALA A 1 291 ? -9.267 7.845 19.803 1.00 97.81 291 ALA A C 1
ATOM 2277 O O . ALA A 1 291 ? -10.028 7.471 20.694 1.00 97.81 291 ALA A O 1
ATOM 2278 N N . TYR A 1 292 ? -9.696 8.169 18.580 1.00 98.00 292 TYR A N 1
ATOM 2279 C CA . TYR A 1 292 ? -11.101 8.131 18.182 1.00 98.00 292 TYR A CA 1
ATOM 2280 C C . TYR A 1 292 ? -11.744 6.757 18.434 1.00 98.00 292 TYR A C 1
ATOM 2282 O O . TYR A 1 292 ? -12.810 6.672 19.049 1.00 98.00 292 TYR A O 1
ATOM 2290 N N . LEU A 1 293 ? -11.088 5.663 18.027 1.00 97.69 293 LEU A N 1
ATOM 2291 C CA . LEU A 1 293 ? -11.609 4.310 18.247 1.00 97.69 293 LEU A CA 1
ATOM 2292 C C . LEU A 1 293 ? -11.650 3.923 19.734 1.00 97.69 293 LEU A C 1
ATOM 2294 O O . LEU A 1 293 ? -12.559 3.199 20.149 1.00 97.69 293 LEU A O 1
ATOM 2298 N N . PHE A 1 294 ? -10.704 4.398 20.549 1.00 97.25 294 PHE A N 1
ATOM 2299 C CA . PHE A 1 294 ? -10.736 4.190 22.000 1.00 97.25 294 PHE A CA 1
ATOM 2300 C C . PHE A 1 294 ? -11.881 4.953 22.671 1.00 97.25 294 PHE A C 1
ATOM 2302 O O . PHE A 1 294 ? -12.568 4.374 23.514 1.00 97.25 294 PHE A O 1
ATOM 2309 N N . ASP A 1 295 ? -12.135 6.197 22.270 1.00 97.31 295 ASP A N 1
ATOM 2310 C CA . ASP A 1 295 ? -13.266 6.987 22.764 1.00 97.31 295 ASP A CA 1
ATOM 2311 C C . ASP A 1 295 ? -14.601 6.365 22.345 1.00 97.31 295 ASP A C 1
ATOM 2313 O O . ASP A 1 295 ? -15.534 6.251 23.143 1.00 97.31 295 ASP A O 1
ATOM 2317 N N . LEU A 1 296 ? -14.692 5.883 21.103 1.00 95.62 296 LEU A N 1
ATOM 2318 C CA . LEU A 1 296 ? -15.847 5.136 20.612 1.00 95.62 296 LEU A CA 1
ATOM 2319 C C . LEU A 1 296 ? -16.084 3.853 21.418 1.00 95.62 296 LEU A C 1
ATOM 2321 O O . LEU A 1 296 ? -17.229 3.496 21.687 1.00 95.62 296 LEU A O 1
ATOM 2325 N N . ALA A 1 297 ? -15.017 3.169 21.834 1.00 95.25 297 ALA A N 1
ATOM 2326 C CA . ALA A 1 297 ? -15.110 1.939 22.610 1.00 95.25 297 ALA A CA 1
ATOM 2327 C C . ALA A 1 297 ? -15.623 2.135 24.048 1.00 95.25 297 ALA A C 1
ATOM 2329 O O . ALA A 1 297 ? -16.012 1.150 24.684 1.00 95.25 297 ALA A O 1
ATOM 2330 N N . GLN A 1 298 ? -15.620 3.371 24.559 1.00 92.62 298 GLN A N 1
ATOM 2331 C CA . GLN A 1 298 ? -16.168 3.724 25.873 1.00 92.62 298 GLN A CA 1
ATOM 2332 C C . GLN A 1 298 ? -17.675 4.020 25.843 1.00 92.62 298 GLN A C 1
ATOM 2334 O O . GLN A 1 298 ? -18.306 4.012 26.900 1.00 92.62 298 GLN A O 1
ATOM 2339 N N . LYS A 1 299 ? -18.243 4.266 24.656 1.00 86.69 299 LYS A N 1
ATOM 2340 C CA . LYS A 1 299 ? -19.684 4.459 24.439 1.00 86.69 299 LYS A CA 1
ATOM 2341 C C . LYS A 1 299 ? -20.416 3.118 24.400 1.00 86.69 299 LYS A C 1
ATOM 2343 O O . LYS A 1 299 ? -21.571 3.058 24.862 1.00 86.69 299 LYS A O 1
#

Solvent-accessible surface area (backbone atoms only — not comparable to full-atom values): 18155 Å² total; per-residue (Å²): 140,82,86,81,79,76,83,77,73,67,67,70,53,63,50,49,54,49,48,53,53,50,50,48,53,49,50,51,52,48,51,51,46,72,76,56,69,79,80,94,75,90,79,77,96,74,86,91,82,83,82,88,80,83,87,86,85,87,74,85,53,74,68,61,57,52,56,53,55,54,63,66,60,52,65,71,62,62,72,76,77,67,78,93,77,90,62,82,69,58,61,55,53,50,50,51,52,45,52,69,52,50,50,60,48,50,50,51,51,50,50,48,50,53,47,48,69,73,66,54,79,91,73,85,80,93,77,91,80,90,82,89,83,90,82,90,77,96,73,84,80,62,80,72,52,68,52,81,64,57,73,88,36,23,57,94,74,88,77,68,86,42,45,71,52,11,55,64,44,37,64,53,33,49,51,53,26,53,53,29,53,57,46,61,76,68,50,57,46,58,64,60,39,60,41,34,50,20,25,25,44,35,25,51,53,53,42,54,51,14,43,76,45,69,24,89,78,78,91,51,73,87,57,52,51,65,42,25,35,68,53,47,52,54,51,52,50,51,40,47,51,48,28,46,54,57,47,46,58,52,34,73,74,46,91,46,57,70,60,12,41,56,49,29,51,48,58,51,60,58,43,58,89,48,53,88,81,48,55,71,68,51,51,49,52,48,48,51,55,38,52,53,39,44,57,57,22,74,108

Sequence (299 aa):
MSNRKSVGYSKKYAQAMRSFDRSVTRTTNAVSRAAFGQTKRGRTRQDLSAASGNLERTSLTNKQLIASCVVGAILPTMCLVGKDAATETTGMLLLVLFFFFAIPFLVMVLIFMAFNAITRPRTACITNQSCATEESTSEVNEPAQLYSPNPEWMGQTGLVDSRANARVLAPQFLKQAQESAKILQTTTEPDTFFTRYDFCVGRLMELEECKKYGAPVSATADLKKYRSLSFRDDAVKEIIHRTEEKYQAKIEGLKTAKAKQNWAEKYHQAFEPYLPYMTDGQKSELGEASAYLFDLAQK

pLDDT: mean 71.54, std 25.56, range [28.77, 98.5]

Mean predicted aligned error: 19.63 Å